Protein AF-A0A9D4YV43-F1 (afdb_monomer_lite)

pLDDT: mean 85.51, std 19.71, range [33.03, 98.69]

Organism: Chlorella vulgaris (NCBI:txid3077)

Radius of gyration: 26.48 Å; chains: 1; bounding box: 59×89×46 Å

Secondary structure (DSSP, 8-state):
-BPPEEEE---TT-HHHIIIIIHHHHHHTTTTEEEEEE---STT-HHHHHHHHHHHHHHS-SS---EEEEEEETTTT--SSHHHHHHHHHHHHHHHHHTT-EEEEE--SSSPPSS-HHHHHHHHHH-HHHHT----EEEEE-TT-SSHHHHHHHHHHHHHHHHHTTT-EEEEEEPPB--HHHHHHHHHHHHHHHHHTT-SPPP-------------------------------------------PPP-PPPPEEEEEE----HHHHHHHHHSPPTT-B--HHHHH-HHHHHHHHHHHHHHHHHTTPEEEE-S---SHHHHHHHHHHSBPP--

Foldseek 3Di:
DFFAFEEEADQDVPLVLLVPFVLVVCVVCVVRHQEYEHEDAAAPCLVVQLVSLVSNCVSVVPDDPHAYEYEDALVRQPDPDPVVSLVVVLVSLVSVLVSVHAYEYAPHDDDRDPDTSLNSLLVLLVDPSNVPRLHQYEYEAELPDPDPVVNVVRLVSVLSSCVSNVLSHQEYEYDAEQDLVSLLVVLVSVQVSCVVVLQADDPPPPPPPDDDDDDDDDDDDDDDDDDDDDDDDDDDPPDPPPPPPPDDPNRHHRAYEYEDELDDLVVLVCCVVPNGPSYYYDPQLSVDNVSVLVSLLSNLQSCVVSVHHYYYPDDDRDDVSVVSSRVSSDDDDD

Sequence (334 aa):
MALLWRQELFAGGKPQHLKECLVPLLLAHRTEVAGVNLPNKTKGELPELLQHVRQLRTALPQATDLDICVHYSVNANYNHTPEASFTILTNFCLELAELRCSLLLVSGGGPRKRLNSLAALERIESSPAWSRLQLPLAVAYNPYFPDAARRQEEEGRLRAKLVNGGGRIQAVYLQAGSDVPRLQQGLKVLQDLLEELGMSGGQQEGQQDGQQQPGAGDAPAQQRSGGQPSPAARPAKRQRQQSQQQQAPQRQPVRVYGSVLVPSKKQLAAMKFRPWGGVFLSDEYLSSVEAADAITRRLVGVYADQGVLPLVETAVEGEADVTRVRQLLQVAST

Structure (mmCIF, N/CA/C/O backbone):
data_AF-A0A9D4YV43-F1
#
_entry.id   AF-A0A9D4YV43-F1
#
loop_
_atom_site.group_PDB
_atom_site.id
_atom_site.type_symbol
_atom_site.label_atom_id
_atom_site.label_alt_id
_atom_site.label_comp_id
_atom_site.label_asym_id
_atom_site.label_entity_id
_atom_site.label_seq_id
_atom_site.pdbx_PDB_ins_code
_atom_site.Cartn_x
_atom_site.Cartn_y
_atom_site.Cartn_z
_atom_site.occupancy
_atom_site.B_iso_or_equiv
_atom_site.auth_seq_id
_atom_site.auth_comp_id
_atom_site.auth_asym_id
_atom_site.auth_atom_id
_atom_site.pdbx_PDB_model_num
ATOM 1 N N . MET A 1 1 ? -12.931 -8.499 18.811 1.00 78.31 1 MET A N 1
ATOM 2 C CA . MET A 1 1 ? -11.491 -8.148 18.948 1.00 78.31 1 MET A CA 1
ATOM 3 C C . MET A 1 1 ? -11.148 -7.156 17.841 1.00 78.31 1 MET A C 1
ATOM 5 O O . MET A 1 1 ? -11.773 -7.245 16.791 1.00 78.31 1 MET A O 1
ATOM 9 N N . ALA A 1 2 ? -10.247 -6.192 18.052 1.00 83.00 2 ALA A N 1
ATOM 10 C CA . ALA A 1 2 ? -9.773 -5.357 16.941 1.00 83.00 2 ALA A CA 1
ATOM 11 C C . ALA A 1 2 ? -8.755 -6.146 16.109 1.00 83.00 2 ALA A C 1
ATOM 13 O O . ALA A 1 2 ? -7.953 -6.888 16.680 1.00 83.00 2 ALA A O 1
ATOM 14 N N . LEU A 1 3 ? -8.803 -6.014 14.784 1.00 92.31 3 LEU A N 1
ATOM 15 C CA . LEU A 1 3 ? -7.773 -6.595 13.926 1.00 92.31 3 LEU A CA 1
ATOM 16 C C . LEU A 1 3 ? -6.434 -5.891 14.166 1.00 92.31 3 LEU A C 1
ATOM 18 O O . LEU A 1 3 ? -6.395 -4.674 14.365 1.00 92.31 3 LEU A O 1
ATOM 22 N N . LEU A 1 4 ? -5.339 -6.651 14.079 1.00 95.75 4 LEU A N 1
ATOM 23 C CA . LEU A 1 4 ? -4.020 -6.059 13.872 1.00 95.75 4 LEU A CA 1
ATOM 24 C C . LEU A 1 4 ? -4.042 -5.230 12.583 1.00 95.75 4 LEU A C 1
ATOM 26 O O . LEU A 1 4 ? -4.804 -5.537 11.665 1.00 95.75 4 LEU A O 1
ATOM 30 N N . TRP A 1 5 ? -3.194 -4.211 12.473 1.00 97.31 5 TRP A N 1
ATOM 31 C CA . TRP A 1 5 ? -3.121 -3.417 11.244 1.00 97.31 5 TRP A CA 1
ATOM 32 C C . TRP A 1 5 ? -1.704 -3.019 10.872 1.00 97.31 5 TRP A C 1
ATOM 34 O O . TRP A 1 5 ? -0.776 -3.055 11.680 1.00 97.31 5 TRP A O 1
ATOM 44 N N . ARG A 1 6 ? -1.546 -2.601 9.618 1.00 97.62 6 ARG A N 1
ATOM 45 C CA . ARG A 1 6 ? -0.376 -1.865 9.151 1.00 97.62 6 ARG A CA 1
ATOM 46 C C . ARG A 1 6 ? -0.664 -0.378 9.134 1.00 97.62 6 ARG A C 1
ATOM 48 O O . ARG A 1 6 ? -1.736 0.027 8.692 1.00 97.62 6 ARG A O 1
ATOM 55 N N . GLN A 1 7 ? 0.310 0.434 9.517 1.00 97.38 7 GLN A N 1
ATOM 56 C CA . GLN A 1 7 ? 0.178 1.888 9.508 1.00 97.38 7 GLN A CA 1
ATOM 57 C C . GLN A 1 7 ? 0.975 2.519 8.362 1.00 97.38 7 GLN A C 1
ATOM 59 O O . GLN A 1 7 ? 2.187 2.323 8.275 1.00 97.38 7 GLN A O 1
ATOM 64 N N . GLU A 1 8 ? 0.341 3.329 7.514 1.00 96.94 8 GLU A N 1
ATOM 65 C CA . GLU A 1 8 ? 1.085 4.223 6.621 1.00 96.94 8 GLU A CA 1
ATOM 66 C C . GLU A 1 8 ? 1.634 5.419 7.413 1.00 96.94 8 GLU A C 1
ATOM 68 O O . GLU A 1 8 ? 0.887 6.147 8.068 1.00 96.94 8 GLU A O 1
ATOM 73 N N . LEU A 1 9 ? 2.953 5.607 7.396 1.00 94.88 9 LEU A N 1
ATOM 74 C CA . LEU A 1 9 ? 3.625 6.656 8.157 1.00 94.88 9 LEU A CA 1
ATOM 75 C C . LEU A 1 9 ? 3.830 7.896 7.291 1.00 94.88 9 LEU A C 1
ATOM 77 O O . LEU A 1 9 ? 4.549 7.874 6.292 1.00 94.88 9 LEU A O 1
ATOM 81 N N . PHE A 1 10 ? 3.254 9.011 7.728 1.00 89.56 10 PHE A N 1
ATOM 82 C CA . PHE A 1 10 ? 3.443 10.316 7.108 1.00 89.56 10 PHE A CA 1
ATOM 83 C C . PHE A 1 10 ? 4.411 11.136 7.954 1.00 89.56 10 PHE A C 1
ATOM 85 O O . PHE A 1 10 ? 4.000 11.969 8.749 1.00 89.56 10 PHE A O 1
ATOM 92 N N . ALA A 1 11 ? 5.714 10.907 7.789 1.00 76.06 11 ALA A N 1
ATOM 93 C CA . ALA A 1 11 ? 6.717 11.641 8.563 1.00 76.06 11 ALA A CA 1
ATOM 94 C C . ALA A 1 11 ? 6.737 13.155 8.247 1.00 76.06 11 ALA A C 1
ATOM 96 O O . ALA A 1 11 ? 7.237 13.944 9.048 1.00 76.06 11 ALA A O 1
ATOM 97 N N . GLY A 1 12 ? 6.184 13.568 7.093 1.00 65.69 12 GLY A N 1
ATOM 98 C CA . GLY A 1 12 ? 6.384 14.911 6.540 1.00 65.69 12 GLY A CA 1
ATOM 99 C C . GLY A 1 12 ? 7.877 15.193 6.329 1.00 65.69 12 GLY A C 1
ATOM 100 O O . GLY A 1 12 ? 8.720 14.434 6.782 1.00 65.69 12 GLY A O 1
ATOM 101 N N . GLY A 1 13 ? 8.254 16.297 5.687 1.00 65.62 13 GLY A N 1
ATOM 102 C CA . GLY A 1 13 ? 9.677 16.675 5.562 1.00 65.62 13 GLY A CA 1
ATOM 103 C C . GLY A 1 13 ? 10.330 17.112 6.888 1.00 65.62 13 GLY A C 1
ATOM 104 O O . GLY A 1 13 ? 11.148 18.029 6.894 1.00 65.62 13 GLY A O 1
ATOM 105 N N . LYS A 1 14 ? 9.897 16.559 8.029 1.00 77.81 14 LYS A N 1
ATOM 106 C CA . LYS A 1 14 ? 10.333 16.887 9.389 1.00 77.81 14 LYS A CA 1
ATOM 107 C C . LYS A 1 14 ? 10.922 15.626 10.031 1.00 77.81 14 LYS A C 1
ATOM 109 O O . LYS A 1 14 ? 10.201 14.917 10.732 1.00 77.81 14 LYS A O 1
ATOM 114 N N . PRO A 1 15 ? 12.229 15.362 9.867 1.00 73.88 15 PRO A N 1
ATOM 115 C CA . PRO A 1 15 ? 12.878 14.156 10.390 1.00 73.88 15 PRO A CA 1
ATOM 116 C C . PRO A 1 15 ? 12.675 13.930 11.898 1.00 73.88 15 PRO A C 1
ATOM 118 O O . PRO A 1 15 ? 12.692 12.795 12.372 1.00 73.88 15 PRO A O 1
ATOM 121 N N . GLN A 1 16 ? 12.466 15.002 12.668 1.00 83.44 16 GLN A N 1
ATOM 122 C CA . GLN A 1 16 ? 12.174 14.929 14.100 1.00 83.44 16 GLN A CA 1
ATOM 123 C C . GLN A 1 16 ? 10.814 14.285 14.392 1.00 83.44 16 GLN A C 1
ATOM 125 O O . GLN A 1 16 ? 10.697 13.557 15.371 1.00 83.44 16 GLN A O 1
ATOM 130 N N . HIS A 1 17 ? 9.808 14.477 13.533 1.00 87.44 17 HIS A N 1
ATOM 131 C CA . HIS A 1 17 ? 8.449 13.988 13.773 1.00 87.44 17 HIS A CA 1
ATOM 132 C C . HIS A 1 17 ? 8.386 12.457 13.860 1.00 87.44 17 HIS A C 1
ATOM 134 O O . HIS A 1 17 ? 7.723 11.907 14.741 1.00 87.44 17 HIS A O 1
ATOM 140 N N . LEU A 1 18 ? 9.146 11.756 13.009 1.00 87.75 18 LEU A N 1
ATOM 141 C CA . LEU A 1 18 ? 9.258 10.300 13.086 1.00 87.75 18 LEU A CA 1
ATOM 142 C C . LEU A 1 18 ? 9.807 9.856 14.449 1.00 87.75 18 LEU A C 1
ATOM 144 O O . LEU A 1 18 ? 9.251 8.957 15.074 1.00 87.75 18 LEU A O 1
ATOM 148 N N . LYS A 1 19 ? 10.880 10.498 14.920 1.00 87.25 19 LYS A N 1
ATOM 149 C CA . LYS A 1 19 ? 11.571 10.122 16.159 1.00 87.25 19 LYS A CA 1
ATOM 150 C C . LYS A 1 19 ? 10.793 10.510 17.419 1.00 87.25 19 LYS A C 1
ATOM 152 O O . LYS A 1 19 ? 10.784 9.748 18.378 1.00 87.25 19 LYS A O 1
ATOM 157 N N . GLU A 1 20 ? 10.196 11.695 17.431 1.00 88.94 20 GLU A N 1
ATOM 158 C CA . GLU A 1 20 ? 9.597 12.300 18.626 1.00 88.94 20 GLU A CA 1
ATOM 159 C C . GLU A 1 20 ? 8.120 11.942 18.796 1.00 88.94 20 GLU A C 1
ATOM 161 O O . GLU A 1 20 ? 7.633 11.929 19.923 1.00 88.94 20 GLU A O 1
ATOM 166 N N . CYS A 1 21 ? 7.412 11.625 17.708 1.00 88.88 21 CYS A N 1
ATOM 167 C CA . CYS A 1 21 ? 5.977 11.340 17.752 1.00 88.88 21 CYS A CA 1
ATOM 168 C C . CYS A 1 21 ? 5.671 9.897 17.342 1.00 88.88 21 CYS A C 1
ATOM 170 O O . CYS A 1 21 ? 5.114 9.130 18.125 1.00 88.88 21 CYS A O 1
ATOM 172 N N . LEU A 1 22 ? 6.067 9.502 16.129 1.00 91.31 22 LEU A N 1
ATOM 173 C CA . LEU A 1 22 ? 5.624 8.229 15.552 1.00 91.31 22 LEU A CA 1
ATOM 174 C C . LEU A 1 22 ? 6.300 7.014 16.202 1.00 91.31 22 LEU A C 1
ATOM 176 O O . LEU A 1 22 ? 5.633 6.027 16.488 1.00 91.31 22 LEU A O 1
ATOM 180 N N . VAL A 1 23 ? 7.606 7.069 16.479 1.00 91.50 23 VAL A N 1
ATOM 181 C CA . VAL A 1 23 ? 8.330 5.968 17.142 1.00 91.50 23 VAL A CA 1
ATOM 182 C C . VAL A 1 23 ? 7.770 5.662 18.541 1.00 91.50 23 VAL A C 1
ATOM 184 O O . VAL A 1 23 ? 7.472 4.493 18.792 1.00 91.50 23 VAL A O 1
ATOM 187 N N . PRO A 1 24 ? 7.583 6.646 19.449 1.00 92.25 24 PRO A N 1
ATOM 188 C CA . PRO A 1 24 ? 6.950 6.394 20.743 1.00 92.25 24 PRO A CA 1
ATOM 189 C C . PRO A 1 24 ? 5.553 5.782 20.619 1.00 92.25 24 PRO A C 1
ATOM 191 O O . PRO A 1 24 ? 5.240 4.837 21.342 1.00 92.25 24 PRO A O 1
ATOM 194 N N . LEU A 1 25 ? 4.745 6.262 19.668 1.00 92.44 25 LEU A N 1
ATOM 195 C CA . LEU A 1 25 ? 3.410 5.724 19.410 1.00 92.44 25 LEU A CA 1
ATOM 196 C C . LEU A 1 25 ? 3.468 4.253 18.961 1.00 92.44 25 LEU A C 1
ATOM 198 O O . LEU A 1 25 ? 2.758 3.408 19.498 1.00 92.44 25 LEU A O 1
ATOM 202 N N . LEU A 1 26 ? 4.355 3.920 18.018 1.00 92.44 26 LEU A N 1
ATOM 203 C CA . LEU A 1 26 ? 4.549 2.544 17.548 1.00 92.44 26 LEU A CA 1
ATOM 204 C C . LEU A 1 26 ? 5.036 1.615 18.668 1.00 92.44 26 LEU A C 1
ATOM 206 O O . LEU A 1 26 ? 4.614 0.464 18.733 1.00 92.44 26 LEU A O 1
ATOM 210 N N . LEU A 1 27 ? 5.896 2.103 19.567 1.00 90.56 27 LEU A N 1
ATOM 211 C CA . LEU A 1 27 ? 6.337 1.347 20.742 1.00 90.56 27 LEU A CA 1
ATOM 212 C C . LEU A 1 27 ? 5.189 1.073 21.716 1.00 90.56 27 LEU A C 1
ATOM 214 O O . LEU A 1 27 ? 5.098 -0.043 22.234 1.00 90.56 27 LEU A O 1
ATOM 218 N N . ALA A 1 28 ? 4.333 2.071 21.952 1.00 92.56 28 ALA A N 1
ATOM 219 C CA . ALA A 1 28 ? 3.182 1.962 22.843 1.00 92.56 28 ALA A CA 1
ATOM 220 C C . ALA A 1 28 ? 2.134 0.962 22.323 1.00 92.56 28 ALA A C 1
ATOM 222 O O . ALA A 1 28 ? 1.569 0.212 23.114 1.00 92.56 28 ALA A O 1
ATOM 223 N N . HIS A 1 29 ? 1.943 0.887 21.000 1.00 92.88 29 HIS A N 1
ATOM 224 C CA . HIS A 1 29 ? 0.913 0.056 20.352 1.00 92.88 29 HIS A CA 1
ATOM 225 C C . HIS A 1 29 ? 1.479 -1.128 19.556 1.00 92.88 29 HIS A C 1
ATOM 227 O O . HIS A 1 29 ? 0.839 -1.641 18.637 1.00 92.88 29 HIS A O 1
ATOM 233 N N . ARG A 1 30 ? 2.683 -1.602 19.902 1.00 89.25 30 ARG A N 1
ATOM 234 C CA . ARG A 1 30 ? 3.404 -2.661 19.163 1.00 89.25 30 ARG A CA 1
ATOM 235 C C . ARG A 1 30 ? 2.681 -4.008 19.080 1.00 89.25 30 ARG A C 1
ATOM 237 O O . ARG A 1 30 ? 3.027 -4.836 18.250 1.00 89.25 30 ARG A O 1
ATOM 244 N N . THR A 1 31 ? 1.723 -4.257 19.971 1.00 90.50 31 THR A N 1
ATOM 245 C CA . THR A 1 31 ? 0.900 -5.476 19.961 1.00 90.50 31 THR A CA 1
ATOM 246 C C . THR A 1 31 ? -0.283 -5.377 19.007 1.00 90.50 31 THR A C 1
ATOM 248 O O . THR A 1 31 ? -0.930 -6.386 18.763 1.00 90.50 31 THR A O 1
ATOM 251 N N . GLU A 1 32 ? -0.585 -4.183 18.495 1.00 93.50 32 GLU A N 1
ATOM 252 C CA . GLU A 1 32 ? -1.710 -3.935 17.592 1.00 93.50 32 GLU A CA 1
ATOM 253 C C . GLU A 1 32 ? -1.238 -3.528 16.181 1.00 93.50 32 GLU A C 1
ATOM 255 O O . GLU A 1 32 ? -1.849 -3.908 15.179 1.00 93.50 32 GLU A O 1
ATOM 260 N N . VAL A 1 33 ? -0.104 -2.820 16.083 1.00 94.31 33 VAL A N 1
ATOM 261 C CA . VAL A 1 33 ? 0.530 -2.451 14.809 1.00 94.31 33 VAL A CA 1
ATOM 262 C C . VAL A 1 33 ? 1.465 -3.567 14.336 1.00 94.31 33 VAL A C 1
ATOM 264 O O . VAL A 1 33 ? 2.599 -3.687 14.790 1.00 94.31 33 VAL A O 1
ATOM 267 N N . ALA A 1 34 ? 1.007 -4.358 13.369 1.00 94.31 34 ALA A N 1
ATOM 268 C CA . ALA A 1 34 ? 1.752 -5.475 12.785 1.00 94.31 34 ALA A CA 1
ATOM 269 C C . ALA A 1 34 ? 2.855 -5.045 11.800 1.00 94.31 34 ALA A C 1
ATOM 271 O O . ALA A 1 34 ? 3.746 -5.825 11.469 1.00 94.31 34 ALA A O 1
ATOM 272 N N . GLY A 1 35 ? 2.799 -3.819 11.282 1.00 95.62 35 GLY A N 1
ATOM 273 C CA . GLY A 1 35 ? 3.779 -3.336 10.318 1.00 95.62 35 GLY A CA 1
ATOM 274 C C . GLY A 1 35 ? 3.567 -1.882 9.944 1.00 95.62 35 GLY A C 1
ATOM 275 O O . GLY A 1 35 ? 2.558 -1.268 10.287 1.00 95.62 35 GLY A O 1
ATOM 276 N N . VAL A 1 36 ? 4.519 -1.326 9.206 1.00 97.00 36 VAL A N 1
ATOM 277 C CA . VAL A 1 36 ? 4.448 0.057 8.735 1.00 97.00 36 VAL A CA 1
ATOM 278 C C . VAL A 1 36 ? 4.751 0.156 7.252 1.00 97.00 36 VAL A C 1
ATOM 280 O O . VAL A 1 36 ? 5.499 -0.644 6.686 1.00 97.00 36 VAL A O 1
ATOM 283 N N . ASN A 1 37 ? 4.154 1.158 6.624 1.00 98.12 37 ASN A N 1
ATOM 284 C CA . ASN A 1 37 ? 4.365 1.503 5.233 1.00 98.12 37 ASN A CA 1
ATOM 285 C C . ASN A 1 37 ? 4.964 2.911 5.144 1.00 98.12 37 ASN A C 1
ATOM 287 O O . ASN A 1 37 ? 4.461 3.835 5.776 1.00 98.12 37 ASN A O 1
ATOM 291 N N . LEU A 1 38 ? 6.028 3.075 4.357 1.00 97.12 38 LEU A N 1
ATOM 292 C CA . LEU A 1 38 ? 6.654 4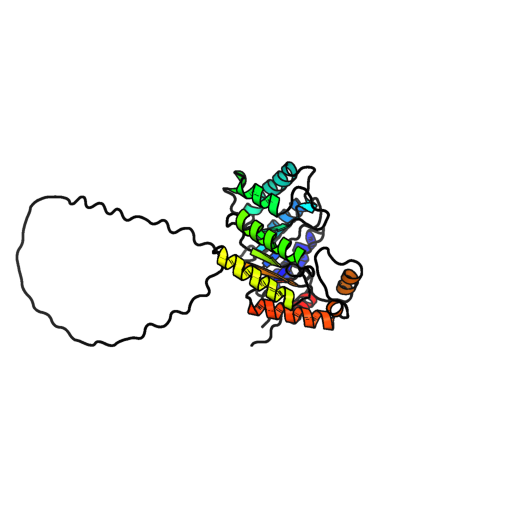.371 4.085 1.00 97.12 38 LEU A CA 1
ATOM 293 C C . LEU A 1 38 ? 6.341 4.781 2.638 1.00 97.12 38 LEU A C 1
ATOM 295 O O . LEU A 1 38 ? 6.941 4.218 1.714 1.00 97.12 38 LEU A O 1
ATOM 299 N N . PRO A 1 39 ? 5.390 5.705 2.415 1.00 96.25 39 PRO A N 1
ATOM 300 C CA . PRO A 1 39 ? 4.935 6.050 1.079 1.00 96.25 39 PRO A CA 1
ATOM 301 C C . PRO A 1 39 ? 5.954 6.923 0.345 1.00 96.25 39 PRO A C 1
ATOM 303 O O . PRO A 1 39 ? 6.542 7.832 0.923 1.00 96.25 39 PRO A O 1
ATOM 306 N N . ASN A 1 40 ? 6.098 6.693 -0.960 1.00 95.38 40 ASN A N 1
ATOM 307 C CA . ASN A 1 40 ? 6.893 7.531 -1.850 1.00 95.38 40 ASN A CA 1
ATOM 308 C C . ASN A 1 40 ? 5.962 8.342 -2.753 1.00 95.38 40 ASN A C 1
ATOM 310 O O . ASN A 1 40 ? 5.399 7.831 -3.726 1.00 95.38 40 ASN A O 1
ATOM 314 N N . LYS A 1 41 ? 5.786 9.612 -2.402 1.00 90.69 41 LYS A N 1
ATOM 315 C CA . LYS A 1 41 ? 4.802 10.514 -2.998 1.00 90.69 41 LYS A CA 1
ATOM 316 C C . LYS A 1 41 ? 5.430 11.479 -3.993 1.00 90.69 41 LYS A C 1
ATOM 318 O O . LYS A 1 41 ? 4.778 11.823 -4.980 1.00 90.69 41 LYS A O 1
ATOM 323 N N . THR A 1 42 ? 6.669 11.905 -3.765 1.00 92.00 42 THR A N 1
ATOM 324 C CA . THR A 1 42 ? 7.318 12.945 -4.571 1.00 92.00 42 THR A CA 1
ATOM 325 C C . THR A 1 42 ? 8.747 12.590 -4.986 1.00 92.00 42 THR A C 1
ATOM 327 O O . THR A 1 42 ? 9.365 11.640 -4.498 1.00 92.00 42 THR A O 1
ATOM 330 N N . LYS A 1 43 ? 9.255 13.320 -5.986 1.00 93.06 43 LYS A N 1
ATOM 331 C CA . LYS A 1 43 ? 10.607 13.134 -6.519 1.00 93.06 43 LYS A CA 1
ATOM 332 C C . LYS A 1 43 ? 11.633 13.588 -5.483 1.00 93.06 43 LYS A C 1
ATOM 334 O O . LYS A 1 43 ? 11.520 14.690 -4.962 1.00 93.06 43 LYS A O 1
ATOM 339 N N . GLY A 1 44 ? 12.672 12.783 -5.275 1.00 93.94 44 GLY A N 1
ATOM 340 C CA . GLY A 1 44 ? 13.776 13.122 -4.371 1.00 93.94 44 GLY A CA 1
ATOM 341 C C . GLY A 1 44 ? 13.611 12.616 -2.936 1.00 93.94 44 GLY A C 1
ATOM 342 O O . GLY A 1 44 ? 14.526 12.797 -2.147 1.00 93.94 44 GLY A O 1
ATOM 343 N N . GLU A 1 45 ? 12.513 11.927 -2.611 1.00 94.56 45 GLU A N 1
ATOM 344 C CA . GLU A 1 45 ? 12.271 11.367 -1.268 1.00 94.56 45 GLU A CA 1
ATOM 345 C C . GLU A 1 45 ? 13.088 10.101 -0.960 1.00 94.56 45 GLU A C 1
ATOM 347 O O . GLU A 1 45 ? 13.179 9.706 0.198 1.00 94.56 45 GLU A O 1
ATOM 352 N N . LEU A 1 46 ? 13.685 9.432 -1.957 1.00 96.06 46 LEU A N 1
ATOM 353 C CA . LEU A 1 46 ? 14.360 8.139 -1.745 1.00 96.06 46 LEU A CA 1
ATOM 354 C C . LEU A 1 46 ? 15.431 8.163 -0.629 1.00 96.06 46 LEU A C 1
ATOM 356 O O . LEU A 1 46 ? 15.404 7.260 0.210 1.00 96.06 46 LEU A O 1
ATOM 360 N N . PRO A 1 47 ? 16.332 9.167 -0.541 1.00 95.75 47 PRO A N 1
ATOM 361 C CA . PRO A 1 47 ? 17.308 9.233 0.549 1.00 95.75 47 PRO A CA 1
ATOM 362 C C . PRO A 1 47 ? 16.655 9.389 1.929 1.00 95.75 47 PRO A C 1
ATOM 364 O O . PRO A 1 47 ? 17.090 8.762 2.895 1.00 95.75 47 PRO A O 1
ATOM 367 N N . GLU A 1 48 ? 15.589 10.186 2.014 1.00 94.50 48 GLU A N 1
ATOM 368 C CA . GLU A 1 48 ? 14.830 10.406 3.248 1.00 94.50 48 GLU A CA 1
ATOM 369 C C . GLU A 1 48 ? 14.098 9.128 3.682 1.00 94.50 48 GLU A C 1
ATOM 371 O O . GLU A 1 48 ? 14.137 8.761 4.854 1.00 94.50 48 GLU A O 1
ATOM 376 N N . LEU A 1 49 ? 13.522 8.371 2.741 1.00 95.62 49 LEU A N 1
ATOM 377 C CA . LEU A 1 49 ? 12.908 7.071 3.030 1.00 95.62 49 LEU A CA 1
ATOM 378 C C . LEU A 1 49 ? 13.924 6.083 3.619 1.00 95.62 49 LEU A C 1
ATOM 380 O O . LEU A 1 49 ? 13.627 5.437 4.624 1.00 95.62 49 LEU A O 1
ATOM 384 N N . LEU A 1 50 ? 15.138 5.998 3.062 1.00 96.06 50 LEU A N 1
ATOM 385 C CA . LEU A 1 50 ? 16.206 5.160 3.627 1.00 96.06 50 LEU A CA 1
ATOM 386 C C . LEU A 1 50 ? 16.614 5.630 5.027 1.00 96.06 50 LEU A C 1
ATOM 388 O O . LEU A 1 50 ? 16.835 4.807 5.919 1.00 96.06 50 LEU A O 1
ATOM 392 N N . GLN A 1 51 ? 16.691 6.944 5.248 1.00 94.50 51 GLN A N 1
ATOM 393 C CA . GLN A 1 51 ? 16.958 7.507 6.570 1.00 94.50 51 GLN A CA 1
ATOM 394 C C . GLN A 1 51 ? 15.859 7.135 7.575 1.00 94.50 51 GLN A C 1
ATOM 396 O O . GLN A 1 51 ? 16.183 6.709 8.684 1.00 94.50 51 GLN A O 1
ATOM 401 N N . HIS A 1 52 ? 14.586 7.216 7.187 1.00 94.06 52 HIS A N 1
ATOM 402 C CA . HIS A 1 52 ? 13.455 6.818 8.025 1.00 94.06 52 HIS A CA 1
ATOM 403 C C . HIS A 1 52 ? 13.496 5.330 8.381 1.00 94.06 52 HIS A C 1
ATOM 405 O O . HIS A 1 52 ? 13.323 4.981 9.549 1.00 94.06 52 HIS A O 1
ATOM 411 N N . VAL A 1 53 ? 13.808 4.445 7.427 1.00 94.38 53 VAL A N 1
ATOM 412 C CA . VAL A 1 53 ? 13.994 3.012 7.721 1.00 94.38 53 VAL A CA 1
ATOM 413 C C . VAL A 1 53 ? 15.126 2.806 8.731 1.00 94.38 53 VAL A C 1
ATOM 415 O O . VAL A 1 53 ? 14.941 2.092 9.716 1.00 94.38 53 VAL A O 1
ATOM 418 N N . ARG A 1 54 ? 16.286 3.452 8.543 1.00 93.44 54 ARG A N 1
ATOM 419 C CA . ARG A 1 54 ? 17.427 3.356 9.478 1.00 93.44 54 ARG A CA 1
ATOM 420 C C . ARG A 1 54 ? 17.073 3.871 10.875 1.00 93.44 54 ARG A C 1
ATOM 422 O O . ARG A 1 54 ? 17.484 3.267 11.867 1.00 93.44 54 ARG A O 1
ATOM 429 N N . GLN A 1 55 ? 16.299 4.952 10.967 1.00 91.81 55 GLN A N 1
ATOM 430 C CA . GLN A 1 55 ? 15.812 5.489 12.238 1.00 91.81 55 GLN A CA 1
ATOM 431 C C . GLN A 1 55 ? 14.850 4.520 12.927 1.00 91.81 55 GLN A C 1
ATOM 433 O O . GLN A 1 55 ? 15.039 4.241 14.107 1.00 91.81 55 GLN A O 1
ATOM 438 N N . LEU A 1 56 ? 13.886 3.947 12.198 1.00 92.12 56 LEU A N 1
ATOM 439 C CA . LEU A 1 56 ? 12.972 2.931 12.731 1.00 92.12 56 LEU A CA 1
ATOM 440 C C . LEU A 1 56 ? 13.734 1.696 13.223 1.00 92.12 56 LEU A C 1
ATOM 442 O O . LEU A 1 56 ? 13.505 1.240 14.338 1.00 92.12 56 LEU A O 1
ATOM 446 N N . ARG A 1 57 ? 14.692 1.189 12.437 1.00 90.81 57 ARG A N 1
ATOM 447 C CA . ARG A 1 57 ? 15.521 0.032 12.816 1.00 90.81 57 ARG A CA 1
ATOM 448 C C . ARG A 1 57 ? 16.403 0.316 14.035 1.00 90.81 57 ARG A C 1
ATOM 450 O O . ARG A 1 57 ? 16.546 -0.552 14.888 1.00 90.81 57 ARG A O 1
ATOM 457 N N . THR A 1 58 ? 16.952 1.526 14.144 1.00 90.19 58 THR A N 1
ATOM 458 C CA . THR A 1 58 ? 17.744 1.951 15.312 1.00 90.19 58 THR A CA 1
ATOM 459 C C . THR A 1 58 ? 16.881 2.137 16.560 1.00 90.19 58 THR A C 1
ATOM 461 O O . THR A 1 58 ? 17.313 1.785 17.653 1.00 90.19 58 THR A O 1
ATOM 464 N N . ALA A 1 59 ? 15.684 2.711 16.419 1.00 88.38 59 ALA A N 1
ATOM 465 C CA . ALA A 1 59 ? 14.810 3.049 17.542 1.00 88.38 59 ALA A CA 1
ATOM 466 C C . ALA A 1 59 ? 13.963 1.871 18.042 1.00 88.38 59 ALA A C 1
ATOM 468 O O . ALA A 1 59 ? 13.517 1.877 19.187 1.00 88.38 59 ALA A O 1
ATOM 469 N N . LEU A 1 60 ? 13.812 0.830 17.221 1.00 84.44 60 LEU A N 1
ATOM 470 C CA . LEU A 1 60 ? 13.135 -0.419 17.563 1.00 84.44 60 LEU A CA 1
ATOM 471 C C . LEU A 1 60 ? 14.124 -1.613 17.564 1.00 84.44 60 LEU A C 1
ATOM 473 O O . LEU A 1 60 ? 13.862 -2.621 16.902 1.00 84.44 60 LEU A O 1
ATOM 477 N N . PRO A 1 61 ? 15.275 -1.529 18.275 1.00 67.00 61 PRO A N 1
ATOM 478 C CA . PRO A 1 61 ? 16.418 -2.418 18.056 1.00 67.00 61 PRO A CA 1
ATOM 479 C C . PRO A 1 61 ? 16.281 -3.786 18.736 1.00 67.00 61 PRO A C 1
ATOM 481 O O . PRO A 1 61 ? 17.021 -4.708 18.400 1.00 67.00 61 PRO A O 1
ATOM 484 N N . GLN A 1 62 ? 15.365 -3.940 19.698 1.00 53.66 62 GLN A N 1
ATOM 485 C CA . GLN A 1 62 ? 15.217 -5.175 20.469 1.00 53.66 62 GLN A CA 1
ATOM 486 C C . GLN A 1 62 ? 13.930 -5.901 20.067 1.00 53.66 62 GLN A C 1
ATOM 488 O O . GLN A 1 62 ? 12.838 -5.494 20.448 1.00 53.66 62 GLN A O 1
ATOM 493 N N . ALA A 1 63 ? 14.084 -6.972 19.283 1.00 49.81 63 ALA A N 1
ATOM 494 C CA . ALA A 1 63 ? 13.038 -7.951 18.972 1.00 49.81 63 ALA A CA 1
ATOM 495 C C . ALA A 1 63 ? 11.752 -7.396 18.325 1.00 49.81 63 ALA A C 1
ATOM 497 O O . ALA A 1 63 ? 10.654 -7.784 18.714 1.00 49.81 63 ALA A O 1
ATOM 498 N N . THR A 1 64 ? 11.856 -6.511 17.326 1.00 57.16 64 THR A N 1
ATOM 499 C CA . THR A 1 64 ? 10.671 -6.142 16.538 1.00 57.16 64 THR A CA 1
ATOM 500 C C . THR A 1 64 ? 10.651 -6.848 15.186 1.00 57.16 64 THR A C 1
ATOM 502 O O . THR A 1 64 ? 11.361 -6.473 14.253 1.00 57.16 64 THR A O 1
ATOM 505 N N . ASP A 1 65 ? 9.723 -7.801 15.061 1.00 68.75 65 ASP A N 1
ATOM 506 C CA . ASP A 1 65 ? 9.127 -8.283 13.804 1.00 68.75 65 ASP A CA 1
ATOM 507 C C . ASP A 1 65 ? 8.354 -7.167 13.073 1.00 68.75 65 ASP A C 1
ATOM 509 O O . ASP A 1 65 ? 7.447 -7.441 12.287 1.00 68.75 65 ASP A O 1
ATOM 513 N N . LEU A 1 66 ? 8.673 -5.886 13.334 1.00 87.62 66 LEU A N 1
ATOM 514 C CA . LEU A 1 66 ? 8.000 -4.785 12.674 1.00 87.62 66 LEU A CA 1
ATOM 515 C C . LEU A 1 66 ? 8.356 -4.854 11.194 1.00 87.62 66 LEU A C 1
ATOM 517 O O . LEU A 1 66 ? 9.484 -4.561 10.767 1.00 87.62 66 LEU A O 1
ATOM 521 N N . ASP A 1 67 ? 7.358 -5.274 10.432 1.00 93.38 67 ASP A N 1
ATOM 522 C CA . ASP A 1 67 ? 7.444 -5.425 9.001 1.00 93.38 67 ASP A CA 1
ATOM 523 C C . ASP A 1 67 ? 7.371 -4.041 8.360 1.00 93.38 67 ASP A C 1
ATOM 525 O O . ASP A 1 67 ? 6.322 -3.391 8.353 1.00 93.38 67 ASP A O 1
ATOM 529 N N . ILE A 1 68 ? 8.503 -3.572 7.841 1.00 95.94 68 ILE A N 1
ATOM 530 C CA . ILE A 1 68 ? 8.616 -2.277 7.176 1.00 95.94 68 ILE A CA 1
ATOM 531 C C . ILE A 1 68 ? 8.510 -2.515 5.674 1.00 95.94 68 ILE A C 1
ATOM 533 O O . ILE A 1 68 ? 9.345 -3.206 5.094 1.00 95.94 68 ILE A O 1
ATOM 537 N N . CYS A 1 69 ? 7.523 -1.885 5.042 1.00 98.06 69 CYS A N 1
ATOM 538 C CA . CYS A 1 69 ? 7.381 -1.871 3.595 1.00 98.06 69 CYS A CA 1
ATOM 539 C C . CYS A 1 69 ? 7.595 -0.455 3.062 1.00 98.06 69 CYS A C 1
ATOM 541 O O . CYS A 1 69 ? 6.848 0.464 3.393 1.00 98.06 69 CYS A O 1
ATOM 543 N N . VAL A 1 70 ? 8.586 -0.270 2.197 1.00 98.31 70 VAL A N 1
ATOM 544 C CA . VAL A 1 70 ? 8.842 1.019 1.548 1.00 98.31 70 VAL A CA 1
ATOM 545 C C . VAL A 1 70 ? 8.198 1.029 0.177 1.00 98.31 70 VAL A C 1
ATOM 547 O O . VAL A 1 70 ? 8.304 0.068 -0.581 1.00 98.31 70 VAL A O 1
ATOM 550 N N . HIS A 1 71 ? 7.492 2.100 -0.154 1.00 98.12 71 HIS A N 1
ATOM 551 C CA . HIS A 1 71 ? 6.916 2.248 -1.482 1.00 98.12 71 HIS A CA 1
ATOM 552 C C . HIS A 1 71 ? 7.973 2.778 -2.443 1.00 98.12 71 HIS A C 1
ATOM 554 O O . HIS A 1 71 ? 8.781 3.634 -2.093 1.00 98.12 71 HIS A O 1
ATOM 560 N N . TYR A 1 72 ? 7.907 2.332 -3.691 1.00 98.31 72 TYR A N 1
ATOM 561 C CA . TYR A 1 72 ? 8.620 2.954 -4.795 1.00 98.31 72 TYR A CA 1
ATOM 562 C C . TYR A 1 72 ? 7.624 3.323 -5.885 1.00 98.31 72 TYR A C 1
ATOM 564 O O . TYR A 1 72 ? 7.031 2.452 -6.529 1.00 98.31 72 TYR A O 1
ATOM 572 N N . SER A 1 73 ? 7.452 4.625 -6.105 1.00 97.06 73 SER A N 1
ATOM 573 C CA . SER A 1 73 ? 6.617 5.152 -7.177 1.00 97.06 73 SER A CA 1
ATOM 574 C C . SER A 1 73 ? 7.461 5.378 -8.425 1.00 97.06 73 SER A C 1
ATOM 576 O O . SER A 1 73 ? 8.313 6.269 -8.466 1.00 97.06 73 SER A O 1
ATOM 578 N N . VAL A 1 74 ? 7.205 4.590 -9.474 1.00 97.12 74 VAL A N 1
ATOM 579 C CA . VAL A 1 74 ? 7.890 4.754 -10.765 1.00 97.12 74 VAL A CA 1
ATOM 580 C C . VAL A 1 74 ? 7.644 6.152 -11.327 1.00 97.12 74 VAL A C 1
ATOM 582 O O . VAL A 1 74 ? 8.574 6.766 -11.835 1.00 97.12 74 VAL A O 1
ATOM 585 N N . ASN A 1 75 ? 6.431 6.699 -11.198 1.00 94.88 75 ASN A N 1
ATOM 586 C CA . ASN A 1 75 ? 6.138 8.053 -11.664 1.00 94.88 75 ASN A CA 1
ATOM 587 C C . ASN A 1 75 ? 6.912 9.129 -10.883 1.00 94.88 75 ASN A C 1
ATOM 589 O O . ASN A 1 75 ? 7.421 10.062 -11.500 1.00 94.88 75 ASN A O 1
ATOM 593 N N . ALA A 1 76 ? 7.040 8.999 -9.557 1.00 95.06 76 ALA A N 1
ATOM 594 C CA . ALA A 1 76 ? 7.777 9.970 -8.741 1.00 95.06 76 ALA A CA 1
ATOM 595 C C . ALA A 1 76 ? 9.283 9.973 -9.053 1.00 95.06 76 ALA A C 1
ATOM 597 O O . ALA A 1 76 ? 9.932 11.014 -8.969 1.00 95.06 76 ALA A O 1
ATOM 598 N N . ASN A 1 77 ? 9.826 8.825 -9.464 1.00 96.44 77 ASN A N 1
ATOM 599 C CA . ASN A 1 77 ? 11.253 8.647 -9.741 1.00 96.44 77 ASN A CA 1
ATOM 600 C C . ASN A 1 77 ? 11.568 8.471 -11.230 1.00 96.44 77 ASN A C 1
ATOM 602 O O . ASN A 1 77 ? 12.676 8.064 -11.584 1.00 96.44 77 ASN A O 1
ATOM 606 N N . TYR A 1 78 ? 10.619 8.781 -12.119 1.00 96.12 78 TYR A N 1
ATOM 607 C CA . TYR A 1 78 ? 10.849 8.669 -13.552 1.00 96.12 78 TYR A CA 1
ATOM 608 C C . TYR A 1 78 ? 11.906 9.689 -13.982 1.00 96.12 78 TYR A C 1
ATOM 610 O O . TYR A 1 78 ? 11.741 10.901 -13.809 1.00 96.12 78 TYR A O 1
ATOM 618 N N . ASN A 1 79 ? 12.987 9.199 -14.577 1.00 95.88 79 ASN A N 1
ATOM 619 C CA . ASN A 1 79 ? 14.135 10.001 -14.962 1.00 95.88 79 ASN A CA 1
ATOM 620 C C . ASN A 1 79 ? 14.395 9.894 -16.463 1.00 95.88 79 ASN A C 1
ATOM 622 O O . ASN A 1 79 ? 15.234 9.109 -16.884 1.00 95.88 79 ASN A O 1
ATOM 626 N N . HIS A 1 80 ? 13.672 10.693 -17.254 1.00 94.62 80 HIS A N 1
ATOM 627 C CA . HIS A 1 80 ? 13.772 10.830 -18.718 1.00 94.62 80 HIS A CA 1
ATOM 628 C C . HIS A 1 80 ? 13.528 9.542 -19.533 1.00 94.62 80 HIS A C 1
ATOM 630 O O . HIS A 1 80 ? 12.601 9.502 -20.348 1.00 94.62 80 HIS A O 1
ATOM 636 N N . THR A 1 81 ? 14.302 8.482 -19.305 1.00 96.44 81 THR A N 1
ATOM 637 C CA . THR A 1 81 ? 14.224 7.189 -19.990 1.00 96.44 81 THR A CA 1
ATOM 638 C C . THR A 1 81 ? 13.864 6.049 -19.026 1.00 96.44 81 THR A C 1
ATOM 640 O O . THR A 1 81 ? 14.118 6.137 -17.816 1.00 96.44 81 THR A O 1
ATOM 643 N N . PRO A 1 82 ? 13.278 4.950 -19.534 1.00 96.81 82 PRO A N 1
ATOM 644 C CA . PRO A 1 82 ? 13.079 3.733 -18.752 1.00 96.81 82 PRO A CA 1
ATOM 645 C C . PRO A 1 82 ? 14.372 3.169 -18.152 1.00 96.81 82 PRO A C 1
ATOM 647 O O . PRO A 1 82 ? 14.356 2.694 -17.024 1.00 96.81 82 PRO A O 1
ATOM 650 N N . GLU A 1 83 ? 15.491 3.247 -18.872 1.00 97.06 83 GLU A N 1
ATOM 651 C CA . GLU A 1 83 ? 16.792 2.714 -18.453 1.00 97.06 83 GLU A CA 1
ATOM 652 C C . GLU A 1 83 ? 17.322 3.480 -17.243 1.00 97.06 83 GLU A C 1
ATOM 654 O O . GLU A 1 83 ? 17.618 2.877 -16.216 1.00 97.06 83 GLU A O 1
ATOM 659 N N . ALA A 1 84 ? 17.351 4.813 -17.317 1.00 97.38 84 ALA A N 1
ATOM 660 C CA . ALA A 1 84 ? 17.808 5.644 -16.209 1.00 97.38 84 ALA A CA 1
ATOM 661 C C . ALA A 1 84 ? 16.890 5.516 -14.982 1.00 97.38 84 ALA A C 1
ATOM 663 O O . ALA A 1 84 ? 17.372 5.454 -13.852 1.00 97.38 84 ALA A O 1
ATOM 664 N N . SER A 1 85 ? 15.575 5.411 -15.197 1.00 97.75 85 SER A N 1
ATOM 665 C CA . SER A 1 85 ? 14.607 5.167 -14.117 1.00 97.75 85 SER A CA 1
ATOM 666 C C . SER A 1 85 ? 14.825 3.799 -13.455 1.00 97.75 85 SER A C 1
ATOM 668 O O . SER A 1 85 ? 14.787 3.682 -12.232 1.00 97.75 85 SER A O 1
ATOM 670 N N . PHE A 1 86 ? 15.103 2.761 -14.248 1.00 97.88 86 PHE A N 1
ATOM 671 C CA . PHE A 1 86 ? 15.372 1.413 -13.748 1.00 97.88 86 PHE A CA 1
ATOM 672 C C . PHE A 1 86 ? 16.705 1.313 -12.992 1.00 97.88 86 PHE A C 1
ATOM 674 O O . PHE A 1 86 ? 16.789 0.608 -11.984 1.00 97.88 86 PHE A O 1
ATOM 681 N N . THR A 1 87 ? 17.731 2.055 -13.419 1.00 97.56 87 THR A N 1
ATOM 682 C CA . THR A 1 87 ? 18.994 2.179 -12.675 1.00 97.56 87 THR A CA 1
ATOM 683 C C . THR A 1 87 ? 18.765 2.799 -11.297 1.00 97.56 87 THR A C 1
ATOM 685 O O . THR A 1 87 ? 19.268 2.274 -10.307 1.00 97.56 87 THR A O 1
ATOM 688 N N . ILE A 1 88 ? 17.951 3.860 -11.199 1.00 98.00 88 ILE A N 1
ATOM 689 C CA . ILE A 1 88 ? 17.596 4.474 -9.906 1.00 98.00 88 ILE A CA 1
ATOM 690 C C . ILE A 1 88 ? 16.864 3.470 -9.011 1.00 98.00 88 ILE A C 1
ATOM 692 O O . ILE A 1 88 ? 17.217 3.334 -7.842 1.00 98.00 88 ILE A O 1
ATOM 696 N N . LEU A 1 89 ? 15.873 2.751 -9.553 1.00 98.19 89 LEU A N 1
ATOM 697 C CA . LEU A 1 89 ? 15.173 1.688 -8.825 1.00 98.19 89 LEU A CA 1
ATOM 698 C C . LEU A 1 89 ? 16.157 0.637 -8.295 1.00 98.19 89 LEU A C 1
ATOM 700 O O . LEU A 1 89 ? 16.103 0.288 -7.121 1.00 98.19 89 LEU A O 1
ATOM 704 N N . THR A 1 90 ? 17.067 0.157 -9.143 1.00 97.50 90 THR A N 1
ATOM 705 C CA . THR A 1 90 ? 18.034 -0.886 -8.775 1.00 97.50 90 THR A CA 1
ATOM 706 C C . THR A 1 90 ? 18.972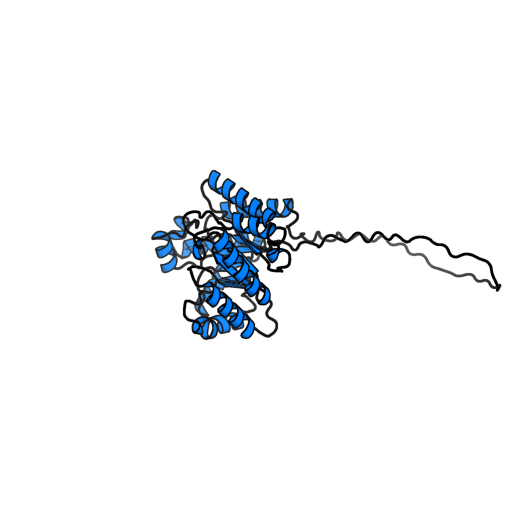 -0.417 -7.666 1.00 97.50 90 THR A C 1
ATOM 708 O O . THR A 1 90 ? 19.111 -1.119 -6.669 1.00 97.50 90 THR A O 1
ATOM 711 N N . ASN A 1 91 ? 19.551 0.780 -7.787 1.00 97.19 91 ASN A N 1
ATOM 712 C CA . ASN A 1 91 ? 20.448 1.332 -6.767 1.00 97.19 91 ASN A CA 1
ATOM 713 C C . ASN A 1 91 ? 19.736 1.504 -5.421 1.00 97.19 91 ASN A C 1
ATOM 715 O O . ASN A 1 91 ? 20.255 1.089 -4.390 1.00 97.19 91 ASN A O 1
ATOM 719 N N . PHE A 1 92 ? 18.512 2.034 -5.445 1.00 97.94 92 PHE A N 1
ATOM 720 C CA . PHE A 1 92 ? 17.696 2.157 -4.242 1.00 97.94 92 PHE A CA 1
ATOM 721 C C . PHE A 1 92 ? 17.416 0.795 -3.593 1.00 97.94 92 PHE A C 1
ATOM 723 O O . PHE A 1 92 ? 17.518 0.656 -2.380 1.00 97.94 92 PHE A O 1
ATOM 730 N N . CYS A 1 93 ? 17.097 -0.226 -4.392 1.00 97.38 93 CYS A N 1
ATOM 731 C CA . CYS A 1 93 ? 16.793 -1.565 -3.886 1.00 97.38 93 CYS A CA 1
ATOM 732 C C . CYS A 1 93 ? 18.018 -2.290 -3.315 1.00 97.38 93 CYS A C 1
ATOM 734 O O . CYS A 1 93 ? 17.856 -3.092 -2.396 1.00 97.38 93 CYS A O 1
ATOM 736 N N . LEU A 1 94 ? 19.221 -2.006 -3.826 1.00 95.06 94 LEU A N 1
ATOM 737 C CA . LEU A 1 94 ? 20.470 -2.514 -3.254 1.00 95.06 94 LEU A CA 1
ATOM 738 C C . LEU A 1 94 ? 20.662 -1.997 -1.825 1.00 95.06 94 LEU A C 1
ATOM 740 O O . LEU A 1 94 ? 20.858 -2.801 -0.920 1.00 95.06 94 LEU A O 1
ATOM 744 N N . GLU A 1 95 ? 20.506 -0.688 -1.603 1.00 95.69 95 GLU A N 1
ATOM 745 C CA . GLU A 1 95 ? 20.562 -0.113 -0.251 1.00 95.69 95 GLU A CA 1
ATOM 746 C C . GLU A 1 95 ? 19.416 -0.618 0.636 1.00 95.69 95 GLU A C 1
ATOM 748 O O . GLU A 1 95 ? 19.606 -0.915 1.814 1.00 95.69 95 GLU A O 1
ATOM 753 N N . LEU A 1 96 ? 18.210 -0.734 0.075 1.00 95.62 96 LEU A N 1
ATOM 754 C CA . LEU A 1 96 ? 17.024 -1.148 0.816 1.00 95.62 96 LEU A CA 1
ATOM 755 C C . LEU A 1 96 ? 17.130 -2.592 1.335 1.00 95.62 96 LEU A C 1
ATOM 757 O O . LEU A 1 96 ? 16.697 -2.884 2.453 1.00 95.62 96 LEU A O 1
ATOM 761 N N . ALA A 1 97 ? 17.729 -3.493 0.552 1.00 93.25 97 ALA A N 1
ATOM 762 C CA . ALA A 1 97 ? 17.896 -4.895 0.929 1.00 93.25 97 ALA A CA 1
ATOM 763 C C . ALA A 1 97 ? 18.771 -5.078 2.180 1.00 93.25 97 ALA A C 1
ATOM 765 O O . ALA A 1 97 ? 18.518 -5.980 2.979 1.00 93.25 97 ALA A O 1
ATOM 766 N N . GLU A 1 98 ? 19.741 -4.191 2.412 1.00 92.31 98 GLU A N 1
ATOM 767 C CA . GLU A 1 98 ? 20.580 -4.209 3.618 1.00 92.31 98 GLU A CA 1
ATOM 768 C C . GLU A 1 98 ? 19.788 -3.863 4.892 1.00 92.31 98 GLU A C 1
ATOM 770 O O . GLU A 1 98 ? 20.167 -4.248 5.998 1.00 92.31 98 GLU A O 1
ATOM 775 N N . LEU A 1 99 ? 18.646 -3.182 4.748 1.00 92.12 99 LEU A N 1
ATOM 776 C CA . LEU A 1 99 ? 17.820 -2.690 5.855 1.00 92.12 99 LEU A CA 1
ATOM 777 C C . LEU A 1 99 ? 16.704 -3.661 6.282 1.00 92.12 99 LEU A C 1
ATOM 779 O O . LEU A 1 99 ? 15.887 -3.324 7.150 1.00 92.12 99 LEU A O 1
ATOM 783 N N . ARG A 1 100 ? 16.674 -4.872 5.700 1.00 89.19 100 ARG A N 1
ATOM 784 C CA . ARG A 1 100 ? 15.713 -5.950 6.008 1.00 89.19 100 ARG A CA 1
ATOM 785 C C . ARG A 1 100 ? 14.255 -5.491 5.911 1.00 89.19 100 ARG A C 1
ATOM 787 O O . ARG A 1 100 ? 13.505 -5.585 6.876 1.00 89.19 100 ARG A O 1
ATOM 794 N N . CYS A 1 101 ? 13.851 -4.939 4.778 1.00 92.88 101 CYS A N 1
ATOM 795 C CA . CYS A 1 101 ? 12.485 -4.459 4.548 1.00 92.88 101 CYS A CA 1
ATOM 796 C C . CYS A 1 101 ? 11.954 -4.963 3.203 1.00 92.88 101 CYS A C 1
ATOM 798 O O . CYS A 1 101 ? 12.693 -5.580 2.439 1.00 92.88 101 CYS A O 1
ATOM 800 N N . SER A 1 102 ? 10.668 -4.746 2.933 1.00 96.50 102 SER A N 1
ATOM 801 C CA . SER A 1 102 ? 10.049 -5.070 1.646 1.00 96.50 102 SER A CA 1
ATOM 802 C C . SER A 1 102 ? 9.837 -3.823 0.792 1.00 96.50 102 SER A C 1
ATOM 804 O O . SER A 1 102 ? 9.776 -2.701 1.302 1.00 96.50 102 SER A O 1
ATOM 806 N N . LEU A 1 103 ? 9.671 -4.021 -0.514 1.00 98.44 103 LEU A N 1
ATOM 807 C CA . LEU A 1 103 ? 9.363 -2.957 -1.465 1.00 98.44 103 LEU A CA 1
ATOM 808 C C . LEU A 1 103 ? 7.959 -3.130 -2.046 1.00 98.44 103 LEU A C 1
ATOM 810 O O . LEU A 1 103 ? 7.701 -4.117 -2.728 1.00 98.44 103 LEU A O 1
ATOM 814 N N . LEU A 1 104 ? 7.089 -2.135 -1.886 1.00 98.69 104 LEU A N 1
ATOM 815 C CA . LEU A 1 104 ? 5.856 -2.029 -2.667 1.00 98.69 104 LEU A CA 1
ATOM 816 C C . LEU A 1 104 ? 6.127 -1.234 -3.948 1.00 98.69 104 LEU A C 1
ATOM 818 O O . LEU A 1 104 ? 6.289 -0.013 -3.917 1.00 98.69 104 LEU A O 1
ATOM 822 N N . LEU A 1 105 ? 6.161 -1.927 -5.086 1.00 98.25 105 LEU A N 1
ATOM 823 C CA . LEU A 1 105 ? 6.428 -1.316 -6.385 1.00 98.25 105 LEU A CA 1
ATOM 824 C C . LEU A 1 105 ? 5.127 -0.860 -7.054 1.00 98.25 105 LEU A C 1
ATOM 826 O O . LEU A 1 105 ? 4.297 -1.669 -7.484 1.00 98.25 105 LEU A O 1
ATOM 830 N N . VAL A 1 106 ? 4.967 0.454 -7.210 1.00 97.12 106 VAL A N 1
ATOM 831 C CA . VAL A 1 106 ? 3.772 1.061 -7.809 1.00 97.12 106 VAL A CA 1
ATOM 832 C C . VAL A 1 106 ? 4.126 1.918 -9.011 1.00 97.12 106 VAL A C 1
ATOM 834 O O . VAL A 1 106 ? 5.182 2.538 -9.092 1.00 97.12 106 VAL A O 1
ATOM 837 N N . SER A 1 107 ? 3.209 1.984 -9.977 1.00 95.06 107 SER A N 1
ATOM 838 C CA . SER A 1 107 ? 3.387 2.877 -11.128 1.00 95.06 107 SER A CA 1
ATOM 839 C C . SER A 1 107 ? 3.304 4.355 -10.719 1.00 95.06 107 SER A C 1
ATOM 841 O O . SER A 1 107 ? 3.947 5.187 -11.347 1.00 95.06 107 SER A O 1
ATOM 843 N N . GLY A 1 108 ? 2.567 4.667 -9.646 1.00 89.31 108 GLY A N 1
ATOM 844 C CA . GLY A 1 108 ? 2.272 6.028 -9.194 1.00 89.31 108 GLY A CA 1
ATOM 845 C C . GLY A 1 108 ? 1.054 6.644 -9.894 1.00 89.31 108 GLY A C 1
ATOM 846 O O . GLY A 1 108 ? 0.603 6.158 -10.932 1.00 89.31 108 GLY A O 1
ATOM 847 N N . GLY A 1 109 ? 0.504 7.712 -9.309 1.00 79.12 109 GLY A N 1
ATOM 848 C CA . GLY A 1 109 ? -0.602 8.472 -9.898 1.00 79.12 109 GLY A CA 1
ATOM 849 C C . GLY A 1 109 ? -0.107 9.413 -10.997 1.00 79.12 109 GLY A C 1
ATOM 850 O O . GLY A 1 109 ? 0.807 10.199 -10.761 1.00 79.12 109 GLY A O 1
ATOM 851 N N . GLY A 1 110 ? -0.689 9.339 -12.196 1.00 77.69 110 GLY A N 1
ATOM 852 C CA . GLY A 1 110 ? -0.348 10.213 -13.324 1.00 77.69 110 GLY A CA 1
ATOM 853 C C . GLY A 1 110 ? -0.462 9.524 -14.689 1.00 77.69 110 GLY A C 1
ATOM 854 O O . GLY A 1 110 ? -0.848 8.355 -14.762 1.00 77.69 110 GLY A O 1
ATOM 855 N N . PRO A 1 111 ? -0.138 10.235 -15.787 1.00 77.62 111 PRO A N 1
ATOM 856 C CA . PRO A 1 111 ? -0.106 9.651 -17.124 1.00 77.62 111 PRO A CA 1
ATOM 857 C C . PRO A 1 111 ? 0.853 8.462 -17.186 1.00 77.62 111 PRO A C 1
ATOM 859 O O . PRO A 1 111 ? 1.961 8.525 -16.646 1.00 77.62 111 PRO A O 1
ATOM 862 N N . ARG A 1 112 ? 0.447 7.393 -17.882 1.00 77.31 112 ARG A N 1
ATOM 863 C CA . ARG A 1 112 ? 1.270 6.187 -18.034 1.00 77.31 112 ARG A CA 1
ATOM 864 C C . ARG A 1 112 ? 2.606 6.551 -18.685 1.00 77.31 112 ARG A C 1
ATOM 866 O O . ARG A 1 112 ? 2.653 7.048 -19.809 1.00 77.31 112 ARG A O 1
ATOM 873 N N . LYS A 1 113 ? 3.697 6.306 -17.962 1.00 87.12 113 LYS A N 1
ATOM 874 C CA . LYS A 1 113 ? 5.062 6.406 -18.486 1.00 87.12 113 LYS A CA 1
ATOM 875 C C . LYS A 1 113 ? 5.439 5.106 -19.198 1.00 87.12 113 LYS A C 1
ATOM 877 O O . LYS A 1 113 ? 4.810 4.068 -18.991 1.00 87.12 113 LYS A O 1
ATOM 882 N N . ARG A 1 114 ? 6.492 5.163 -20.021 1.00 90.56 114 ARG A N 1
ATOM 883 C CA . ARG A 1 114 ? 7.033 3.981 -20.718 1.00 90.56 114 ARG A CA 1
ATOM 884 C C . ARG A 1 114 ? 7.515 2.911 -19.737 1.00 90.56 114 ARG A C 1
ATOM 886 O O . ARG A 1 114 ? 7.320 1.731 -19.988 1.00 90.56 114 ARG A O 1
ATOM 893 N N . LEU A 1 115 ? 8.093 3.330 -18.609 1.00 95.56 115 LEU A N 1
ATOM 894 C CA . LEU A 1 115 ? 8.329 2.450 -17.469 1.00 95.56 115 LEU A CA 1
ATOM 895 C C . LEU A 1 115 ? 7.147 2.565 -16.504 1.00 95.56 115 LEU A C 1
ATOM 897 O O . LEU A 1 115 ? 6.831 3.653 -16.032 1.00 95.56 115 LEU A O 1
ATOM 901 N N . ASN A 1 116 ? 6.510 1.439 -16.210 1.00 95.75 116 ASN A N 1
ATOM 902 C CA . ASN A 1 116 ? 5.495 1.293 -15.170 1.00 95.75 116 ASN A CA 1
ATOM 903 C C . ASN A 1 116 ? 5.878 0.099 -14.276 1.00 95.75 116 ASN A C 1
ATOM 905 O O . ASN A 1 116 ? 6.885 -0.554 -14.540 1.00 95.75 116 ASN A O 1
ATOM 909 N N . SER A 1 117 ? 5.113 -0.196 -13.222 1.00 97.00 117 SER A N 1
ATOM 910 C CA . SER A 1 117 ? 5.494 -1.263 -12.282 1.00 97.00 117 SER A CA 1
ATOM 911 C C . SER A 1 117 ? 5.576 -2.655 -12.919 1.00 97.00 117 SER A C 1
ATOM 913 O O . SER A 1 117 ? 6.445 -3.423 -12.533 1.00 97.00 117 SER A O 1
ATOM 915 N N . LEU A 1 118 ? 4.750 -2.967 -13.926 1.00 96.44 118 LEU A N 1
ATOM 916 C CA . LEU A 1 118 ? 4.848 -4.238 -14.655 1.00 96.44 118 LEU A CA 1
ATOM 917 C C . LEU A 1 118 ? 6.121 -4.289 -15.512 1.00 96.44 118 LEU A C 1
ATOM 919 O O . LEU A 1 118 ? 6.903 -5.223 -15.384 1.00 96.44 118 LEU A O 1
ATOM 923 N N . ALA A 1 119 ? 6.381 -3.239 -16.297 1.00 96.25 119 ALA A N 1
ATOM 924 C CA . ALA A 1 119 ? 7.596 -3.150 -17.114 1.00 96.25 119 ALA A CA 1
ATOM 925 C C . ALA A 1 119 ? 8.884 -3.140 -16.266 1.00 96.25 119 ALA A C 1
ATOM 927 O O . ALA A 1 119 ? 9.940 -3.583 -16.709 1.00 96.25 119 ALA A O 1
ATOM 928 N N . ALA A 1 120 ? 8.820 -2.626 -15.035 1.00 97.12 120 ALA A N 1
ATOM 929 C CA . ALA A 1 120 ? 9.921 -2.719 -14.086 1.00 97.12 120 ALA A CA 1
ATOM 930 C C . ALA A 1 120 ? 10.128 -4.159 -13.583 1.00 97.12 120 ALA A C 1
ATOM 932 O O . ALA A 1 120 ? 11.275 -4.582 -13.506 1.00 97.12 120 ALA A O 1
ATOM 933 N N . LEU A 1 121 ? 9.064 -4.923 -13.301 1.00 97.06 121 LEU A N 1
ATOM 934 C CA . LEU A 1 121 ? 9.171 -6.340 -12.915 1.00 97.06 121 LEU A CA 1
ATOM 935 C C . LEU A 1 121 ? 9.768 -7.202 -14.037 1.00 97.06 121 LEU A C 1
ATOM 937 O O . LEU A 1 121 ? 10.684 -7.971 -13.776 1.00 97.06 121 LEU A O 1
ATOM 941 N N . GLU A 1 122 ? 9.346 -6.994 -15.286 1.00 95.00 122 GLU A N 1
ATOM 942 C CA . GLU A 1 122 ? 9.943 -7.660 -16.460 1.00 95.00 122 GLU A CA 1
ATOM 943 C C . GLU A 1 122 ? 11.458 -7.403 -16.547 1.00 95.00 122 GLU A C 1
ATOM 945 O O . GLU A 1 122 ? 12.263 -8.303 -16.787 1.00 95.00 122 GLU A O 1
ATOM 950 N N . ARG A 1 123 ? 11.881 -6.160 -16.282 1.00 95.56 123 ARG A N 1
ATOM 951 C CA . ARG A 1 123 ? 13.307 -5.810 -16.239 1.00 95.56 123 ARG A CA 1
ATOM 952 C C . ARG A 1 123 ? 14.025 -6.430 -15.040 1.00 95.56 123 ARG A C 1
ATOM 954 O O . ARG A 1 123 ? 15.168 -6.847 -15.200 1.00 95.56 123 ARG A O 1
ATOM 961 N N . ILE A 1 124 ? 13.384 -6.511 -13.870 1.00 94.81 124 ILE A N 1
ATOM 962 C CA . ILE A 1 124 ? 13.926 -7.179 -12.672 1.00 94.81 124 ILE A CA 1
ATOM 963 C C . ILE A 1 124 ? 14.249 -8.641 -12.977 1.00 94.81 124 ILE A C 1
ATOM 965 O O . ILE A 1 124 ? 15.351 -9.086 -12.666 1.00 94.81 124 ILE A O 1
ATOM 969 N N . GLU A 1 125 ? 13.326 -9.362 -13.614 1.00 90.38 125 GLU A N 1
ATOM 970 C CA . GLU A 1 125 ? 13.498 -10.774 -13.968 1.00 90.38 125 GLU A CA 1
ATOM 971 C C . GLU A 1 125 ? 14.732 -11.000 -14.853 1.00 90.38 125 GLU A C 1
ATOM 973 O O . GLU A 1 125 ? 15.517 -11.917 -14.617 1.00 90.38 125 GLU A O 1
ATOM 978 N N . SER A 1 126 ? 14.959 -10.106 -15.818 1.00 89.62 126 SER A N 1
ATOM 979 C CA . SER A 1 126 ? 16.105 -10.178 -16.736 1.00 89.62 126 SER A CA 1
ATOM 980 C C . SER A 1 126 ? 17.426 -9.619 -16.178 1.00 89.62 126 SER A C 1
ATOM 982 O O . SER A 1 126 ? 18.461 -9.718 -16.839 1.00 89.62 126 SER A O 1
ATOM 984 N N . SER A 1 127 ? 17.427 -9.002 -14.988 1.00 91.31 127 SER A N 1
ATOM 985 C CA . SER A 1 127 ? 18.576 -8.242 -14.483 1.00 91.31 127 SER A CA 1
ATOM 986 C C . SER A 1 127 ? 19.525 -9.082 -13.611 1.00 91.31 127 SER A C 1
ATOM 988 O O . SER A 1 127 ? 19.135 -9.544 -12.531 1.00 91.31 127 SER A O 1
ATOM 990 N N . PRO A 1 128 ? 20.822 -9.197 -13.970 1.00 90.19 128 PRO A N 1
ATOM 991 C CA . PRO A 1 128 ? 21.808 -9.896 -13.144 1.00 90.19 128 PRO A CA 1
ATOM 992 C C . PRO A 1 128 ? 21.963 -9.299 -11.741 1.00 90.19 128 PRO A C 1
ATOM 994 O O . PRO A 1 128 ? 22.155 -10.048 -10.783 1.00 90.19 128 PRO A O 1
ATOM 997 N N . ALA A 1 129 ? 21.829 -7.974 -11.595 1.00 89.44 129 ALA A N 1
ATOM 998 C CA . ALA A 1 129 ? 21.912 -7.296 -10.298 1.00 89.44 129 ALA A CA 1
ATOM 999 C C . ALA A 1 129 ? 20.821 -7.777 -9.326 1.00 89.44 129 ALA A C 1
ATOM 1001 O O . ALA A 1 129 ? 21.048 -7.871 -8.122 1.00 89.44 129 ALA A O 1
ATOM 1002 N N . TRP A 1 130 ? 19.655 -8.146 -9.858 1.00 92.31 130 TRP A N 1
ATOM 1003 C CA . TRP A 1 130 ? 18.516 -8.610 -9.075 1.00 92.31 130 TRP A CA 1
ATOM 1004 C C . TRP A 1 130 ? 18.557 -10.104 -8.778 1.00 92.31 130 TRP A C 1
ATOM 1006 O O . TRP A 1 130 ? 17.993 -10.532 -7.773 1.00 92.31 130 TRP A O 1
ATOM 1016 N N . SER A 1 131 ? 19.268 -10.898 -9.586 1.00 86.69 131 SER A N 1
ATOM 1017 C CA . SER A 1 131 ? 19.374 -12.353 -9.395 1.00 86.69 131 SER A CA 1
ATOM 1018 C C . SER A 1 131 ? 19.812 -12.738 -7.974 1.00 86.69 131 SER A C 1
ATOM 1020 O O . SER A 1 131 ? 19.249 -13.662 -7.391 1.00 86.69 131 SER A O 1
ATOM 1022 N N . ARG A 1 132 ? 20.739 -11.973 -7.383 1.00 85.62 132 ARG A N 1
ATOM 1023 C CA . ARG A 1 132 ? 21.275 -12.191 -6.027 1.00 85.62 132 ARG A CA 1
ATOM 1024 C C . ARG A 1 132 ? 20.614 -11.333 -4.951 1.00 85.62 132 ARG A C 1
ATOM 1026 O O . ARG A 1 132 ? 20.862 -11.557 -3.770 1.00 85.62 132 ARG A O 1
ATOM 1033 N N . LEU A 1 133 ? 19.799 -10.355 -5.339 1.00 90.38 133 LEU A N 1
ATOM 1034 C CA . LEU A 1 133 ? 19.179 -9.433 -4.398 1.00 90.38 133 LEU A CA 1
ATOM 1035 C C . LEU A 1 133 ? 18.047 -10.139 -3.651 1.00 90.38 133 LEU A C 1
ATOM 1037 O O . LEU A 1 133 ? 17.063 -10.549 -4.263 1.00 90.38 133 LEU A O 1
ATOM 1041 N N . GLN A 1 134 ? 18.162 -10.277 -2.334 1.00 89.00 134 GLN A N 1
ATOM 1042 C CA . GLN A 1 134 ? 17.106 -10.845 -1.495 1.00 89.00 134 GLN A CA 1
ATOM 1043 C C . GLN A 1 134 ? 16.216 -9.728 -0.945 1.00 89.00 134 GLN A C 1
ATOM 1045 O O . GLN A 1 134 ? 16.309 -9.360 0.221 1.00 89.00 134 GLN A O 1
ATOM 1050 N N . LEU A 1 135 ? 15.368 -9.169 -1.809 1.00 93.94 135 LEU A N 1
ATOM 1051 C CA . LEU A 1 135 ? 14.408 -8.130 -1.441 1.00 93.94 135 LEU A CA 1
ATOM 1052 C C . LEU A 1 135 ? 12.976 -8.628 -1.697 1.00 93.94 135 LEU A C 1
ATOM 1054 O O . LEU A 1 135 ? 12.620 -8.835 -2.863 1.00 93.94 135 LEU A O 1
ATOM 1058 N N . PRO A 1 136 ? 12.153 -8.826 -0.649 1.00 95.44 136 PRO A N 1
ATOM 1059 C CA . PRO A 1 136 ? 10.732 -9.114 -0.801 1.00 95.44 136 PRO A CA 1
ATOM 1060 C C . PRO A 1 136 ? 10.025 -8.003 -1.573 1.00 95.44 136 PRO A C 1
ATOM 1062 O O . PRO A 1 136 ? 10.123 -6.825 -1.217 1.00 95.44 136 PRO A O 1
ATOM 1065 N N . LEU A 1 137 ? 9.289 -8.380 -2.615 1.00 97.44 137 LEU A N 1
ATOM 1066 C CA . LEU A 1 137 ? 8.511 -7.447 -3.415 1.00 97.44 137 LEU A CA 1
ATOM 1067 C C . LEU A 1 137 ? 7.029 -7.553 -3.079 1.00 97.44 137 LEU A C 1
ATOM 1069 O O . LEU A 1 137 ? 6.508 -8.613 -2.736 1.00 97.44 137 LEU A O 1
ATOM 1073 N N . ALA A 1 138 ? 6.340 -6.437 -3.227 1.00 98.44 138 ALA A N 1
ATOM 1074 C CA . ALA A 1 138 ? 4.904 -6.338 -3.139 1.00 98.44 138 ALA A CA 1
ATOM 1075 C C . ALA A 1 138 ? 4.363 -5.529 -4.315 1.00 98.44 138 ALA A C 1
ATOM 1077 O O . ALA A 1 138 ? 5.059 -4.687 -4.895 1.00 98.44 138 ALA A O 1
ATOM 1078 N N . VAL A 1 139 ? 3.107 -5.785 -4.666 1.00 98.44 139 VAL A N 1
ATOM 1079 C CA . VAL A 1 139 ? 2.438 -5.140 -5.799 1.00 98.44 139 VAL A CA 1
ATOM 1080 C C . VAL A 1 139 ? 1.066 -4.619 -5.407 1.00 98.44 139 VAL A C 1
ATOM 1082 O O . VAL A 1 139 ? 0.422 -5.154 -4.513 1.00 98.44 139 VAL A O 1
ATOM 1085 N N . ALA A 1 140 ? 0.608 -3.575 -6.093 1.00 97.88 140 ALA A N 1
ATOM 1086 C CA . ALA A 1 140 ? -0.741 -3.050 -5.913 1.00 97.88 140 ALA A CA 1
ATOM 1087 C C . ALA A 1 140 ? -1.754 -3.736 -6.846 1.00 97.88 140 ALA A C 1
ATOM 1089 O O . ALA A 1 140 ? -1.421 -4.029 -8.004 1.00 97.88 140 ALA A O 1
ATOM 1090 N N . TYR A 1 141 ? -2.983 -3.898 -6.355 1.00 98.19 141 TYR A N 1
ATOM 1091 C CA . TYR A 1 141 ? -4.164 -4.367 -7.080 1.00 98.19 141 TYR A CA 1
ATOM 1092 C C . TYR A 1 141 ? -5.366 -3.469 -6.765 1.00 98.19 141 TYR A C 1
ATOM 1094 O O . TYR A 1 141 ? -5.566 -3.077 -5.618 1.00 98.19 141 TYR A O 1
ATOM 1102 N N . ASN A 1 142 ? -6.173 -3.122 -7.768 1.00 97.75 142 ASN A N 1
ATOM 1103 C CA . ASN A 1 142 ? -7.387 -2.333 -7.565 1.00 97.75 142 ASN A CA 1
ATOM 1104 C C . ASN A 1 142 ? -8.657 -3.124 -7.928 1.00 97.75 142 ASN A C 1
ATOM 1106 O O . ASN A 1 142 ? -8.985 -3.212 -9.113 1.00 97.75 142 ASN A O 1
ATOM 1110 N N . PRO A 1 143 ? -9.418 -3.631 -6.940 1.00 97.44 143 PRO A N 1
ATOM 1111 C CA . PRO A 1 143 ? -10.637 -4.393 -7.210 1.00 97.44 143 PRO A CA 1
ATOM 1112 C C . PRO A 1 143 ? -11.850 -3.505 -7.548 1.00 97.44 143 PRO A C 1
ATOM 1114 O O . PRO A 1 143 ? -12.906 -4.008 -7.917 1.00 97.44 143 PRO A O 1
ATOM 1117 N N . TYR A 1 144 ? -11.738 -2.177 -7.435 1.00 97.19 144 TYR A N 1
ATOM 1118 C CA . TYR A 1 144 ? -12.902 -1.289 -7.394 1.00 97.19 144 TYR A CA 1
ATOM 1119 C C . TYR A 1 144 ? -13.283 -0.637 -8.727 1.00 97.19 144 TYR A C 1
ATOM 1121 O O . TYR A 1 144 ? -14.196 0.196 -8.749 1.00 97.19 144 TYR A O 1
ATOM 1129 N N . PHE A 1 145 ? -12.628 -0.975 -9.844 1.00 94.00 145 PHE A N 1
ATOM 1130 C CA . PHE A 1 145 ? -12.989 -0.375 -11.130 1.00 94.00 145 PHE A CA 1
ATOM 1131 C C . PHE A 1 145 ? -14.457 -0.691 -11.489 1.00 94.00 145 PHE A C 1
ATOM 1133 O O . PHE A 1 145 ? -14.838 -1.862 -11.543 1.00 94.00 145 PHE A O 1
ATOM 1140 N N . PRO A 1 146 ? -15.308 0.325 -11.743 1.00 90.19 146 PRO A N 1
ATOM 1141 C CA . PRO A 1 146 ? -16.720 0.103 -12.062 1.00 90.19 146 PRO A CA 1
ATOM 1142 C C . PRO A 1 146 ? -16.924 -0.457 -13.470 1.00 90.19 146 PRO A C 1
ATOM 1144 O O . PRO A 1 146 ? -17.867 -1.209 -13.711 1.00 90.19 146 PRO A O 1
ATOM 1147 N N . ASP A 1 147 ? -16.010 -0.138 -14.380 1.00 93.81 147 ASP A N 1
ATOM 1148 C CA . ASP A 1 147 ? -16.016 -0.618 -15.753 1.00 93.81 147 ASP A CA 1
ATOM 1149 C C . ASP A 1 147 ? -15.423 -2.033 -15.864 1.00 93.81 147 ASP A C 1
ATOM 1151 O O . ASP A 1 147 ? -14.369 -2.323 -15.295 1.00 93.81 147 ASP A O 1
ATOM 1155 N N . ALA A 1 148 ? -16.102 -2.909 -16.609 1.00 93.69 148 ALA A N 1
ATOM 1156 C CA . ALA A 1 148 ? -15.704 -4.306 -16.766 1.00 93.69 148 ALA A CA 1
ATOM 1157 C C . ALA A 1 148 ? -14.395 -4.460 -17.548 1.00 93.69 148 ALA A C 1
ATOM 1159 O O . ALA A 1 148 ? -13.557 -5.270 -17.157 1.00 93.69 148 ALA A O 1
ATOM 1160 N N . ALA A 1 149 ? -14.184 -3.658 -18.596 1.00 95.44 149 ALA A N 1
ATOM 1161 C CA . ALA A 1 149 ? -12.963 -3.730 -19.394 1.00 95.44 149 ALA A CA 1
ATOM 1162 C C . ALA A 1 149 ? -11.738 -3.316 -18.565 1.00 95.44 149 ALA A C 1
ATOM 1164 O O . ALA A 1 149 ? -10.714 -3.996 -18.580 1.00 95.44 149 ALA A O 1
ATOM 1165 N N . ARG A 1 150 ? -11.854 -2.254 -17.759 1.00 94.12 150 ARG A N 1
ATOM 1166 C CA . ARG A 1 150 ? -10.796 -1.840 -16.824 1.00 94.12 150 ARG A CA 1
ATOM 1167 C C . ARG A 1 150 ? -10.538 -2.850 -15.710 1.00 94.12 150 ARG A C 1
ATOM 1169 O O . ARG A 1 150 ? -9.389 -2.971 -15.292 1.00 94.12 150 ARG A O 1
ATOM 1176 N N . ARG A 1 151 ? -11.563 -3.561 -15.224 1.00 94.50 151 ARG A N 1
ATOM 1177 C CA . ARG A 1 151 ? -11.359 -4.674 -14.279 1.00 94.50 151 ARG A CA 1
ATOM 1178 C C . ARG A 1 151 ? -10.555 -5.796 -14.919 1.00 94.50 151 ARG A C 1
ATOM 1180 O O . ARG A 1 151 ? -9.525 -6.163 -14.372 1.00 94.50 151 ARG A O 1
ATOM 1187 N N . GLN A 1 152 ? -10.961 -6.251 -16.103 1.00 96.38 152 GLN A N 1
ATOM 1188 C CA . GLN A 1 152 ? -10.232 -7.282 -16.847 1.00 96.38 152 GLN A CA 1
ATOM 1189 C C . GLN A 1 152 ? -8.787 -6.857 -17.146 1.00 96.38 152 GLN A C 1
ATOM 1191 O O . GLN A 1 152 ? -7.862 -7.654 -16.998 1.00 96.38 152 GLN A O 1
ATOM 1196 N N . GLU A 1 153 ? -8.564 -5.588 -17.509 1.00 96.25 153 GLU A N 1
ATOM 1197 C CA . GLU A 1 153 ? -7.214 -5.045 -17.682 1.00 96.25 153 GLU A CA 1
ATOM 1198 C C . GLU A 1 153 ? -6.409 -5.114 -16.373 1.00 96.25 153 GLU A C 1
ATOM 1200 O O . GLU A 1 153 ? -5.256 -5.544 -16.384 1.00 96.25 153 GLU A O 1
ATOM 1205 N N . GLU A 1 154 ? -6.984 -4.705 -15.240 1.00 96.88 154 GLU A N 1
ATOM 1206 C CA . GLU A 1 154 ? -6.289 -4.718 -13.948 1.00 96.88 154 GLU A CA 1
ATOM 1207 C C . GLU A 1 154 ? -6.010 -6.139 -13.439 1.00 96.88 154 GLU A C 1
ATOM 1209 O O . GLU A 1 154 ? -4.925 -6.389 -12.915 1.00 96.88 154 GLU A O 1
ATOM 1214 N N . GLU A 1 155 ? -6.927 -7.081 -13.649 1.00 97.50 155 GLU A N 1
ATOM 1215 C CA . GLU A 1 155 ? -6.751 -8.506 -13.341 1.00 97.50 155 GLU A CA 1
ATOM 1216 C C . GLU A 1 155 ? -5.647 -9.131 -14.206 1.00 97.50 155 GLU A C 1
ATOM 1218 O O . GLU A 1 155 ? -4.728 -9.770 -13.685 1.00 97.50 155 GLU A O 1
ATOM 1223 N N . GLY A 1 156 ? -5.652 -8.865 -15.517 1.00 97.94 156 GLY A N 1
ATOM 1224 C CA . GLY A 1 156 ? -4.581 -9.293 -16.420 1.00 97.94 156 GLY A CA 1
ATOM 1225 C C . GLY A 1 156 ? -3.222 -8.706 -16.025 1.00 97.94 156 GLY A C 1
ATOM 1226 O O . GLY A 1 156 ? -2.205 -9.405 -16.019 1.00 97.94 156 GLY A O 1
ATOM 1227 N N . ARG A 1 157 ? -3.194 -7.432 -15.611 1.00 97.31 157 ARG A N 1
ATOM 1228 C CA . ARG A 1 157 ? -1.983 -6.784 -15.086 1.00 97.31 157 ARG A CA 1
ATOM 1229 C C . ARG A 1 157 ? -1.530 -7.394 -13.764 1.00 97.31 157 ARG A C 1
ATOM 1231 O O . ARG A 1 157 ? -0.326 -7.531 -13.572 1.00 97.31 157 ARG A O 1
ATOM 1238 N N . LEU A 1 158 ? -2.440 -7.729 -12.850 1.00 98.12 158 LEU A N 1
ATOM 1239 C CA . LEU A 1 158 ? -2.110 -8.411 -11.597 1.00 98.12 158 LEU A CA 1
ATOM 1240 C C . LEU A 1 158 ? -1.452 -9.765 -11.878 1.00 98.12 158 LEU A C 1
ATOM 1242 O O . LEU A 1 158 ? -0.356 -10.011 -11.379 1.00 98.12 158 LEU A O 1
ATOM 1246 N N . ARG A 1 159 ? -2.057 -10.589 -12.740 1.00 97.88 159 ARG A N 1
ATOM 1247 C CA . ARG A 1 159 ? -1.488 -11.873 -13.172 1.00 97.88 159 ARG A CA 1
ATOM 1248 C C . ARG A 1 159 ? -0.084 -11.715 -13.739 1.00 97.88 159 ARG A C 1
ATOM 1250 O O . ARG A 1 159 ? 0.834 -12.394 -13.290 1.00 97.88 159 ARG A O 1
ATOM 1257 N N . ALA A 1 160 ? 0.108 -10.769 -14.657 1.00 97.31 160 ALA A N 1
ATOM 1258 C CA . ALA A 1 160 ? 1.422 -10.499 -15.231 1.00 97.31 160 ALA A CA 1
ATOM 1259 C C . ALA A 1 160 ? 2.448 -10.057 -14.168 1.00 97.31 160 ALA A C 1
ATOM 1261 O O . ALA A 1 160 ? 3.585 -10.514 -14.192 1.00 97.31 160 ALA A O 1
ATOM 1262 N N . LYS A 1 161 ? 2.056 -9.224 -13.190 1.00 97.69 161 LYS A N 1
ATOM 1263 C CA . LYS A 1 161 ? 2.941 -8.822 -12.081 1.00 97.69 161 LYS A CA 1
ATOM 1264 C C . LYS A 1 161 ? 3.352 -10.015 -11.208 1.00 97.69 161 LYS A C 1
ATOM 1266 O O . LYS A 1 161 ? 4.504 -10.075 -10.790 1.00 97.69 161 LYS A O 1
ATOM 1271 N N . LEU A 1 162 ? 2.431 -10.935 -10.911 1.00 96.06 162 LEU A N 1
ATOM 1272 C CA . LEU A 1 162 ? 2.723 -12.121 -10.096 1.00 96.06 162 LEU A CA 1
ATOM 1273 C C . LEU A 1 162 ? 3.671 -13.084 -10.821 1.00 96.06 162 LEU A C 1
ATOM 1275 O O . LEU A 1 162 ? 4.639 -13.546 -10.221 1.00 96.06 162 LEU A O 1
ATOM 1279 N N . VAL A 1 163 ? 3.438 -13.316 -12.117 1.00 94.44 163 VAL A N 1
ATOM 1280 C CA . VAL A 1 163 ? 4.299 -14.154 -12.968 1.00 94.44 163 VAL A CA 1
ATOM 1281 C C . VAL A 1 163 ? 5.693 -13.533 -13.116 1.00 94.44 163 VAL A C 1
ATOM 1283 O O . VAL A 1 163 ? 6.682 -14.144 -12.711 1.00 94.44 163 VAL A O 1
ATOM 1286 N N . ASN A 1 164 ? 5.774 -12.287 -13.593 1.00 92.81 164 ASN A N 1
ATOM 1287 C CA . ASN A 1 164 ? 7.045 -11.598 -13.874 1.00 92.81 164 ASN A CA 1
ATOM 1288 C C . ASN A 1 164 ? 7.799 -11.196 -12.598 1.00 92.81 164 ASN A C 1
ATOM 1290 O O . ASN A 1 164 ? 8.967 -10.821 -12.627 1.00 92.81 164 ASN A O 1
ATOM 1294 N N . GLY A 1 165 ? 7.144 -11.262 -11.438 1.00 88.12 165 GLY A N 1
ATOM 1295 C CA . GLY A 1 165 ? 7.809 -11.101 -10.155 1.00 88.12 165 GLY A CA 1
ATOM 1296 C C . GLY A 1 165 ? 8.710 -12.280 -9.777 1.00 88.12 165 GLY A C 1
ATOM 1297 O O . GLY A 1 165 ? 9.403 -12.193 -8.764 1.00 88.12 165 GLY A O 1
ATOM 1298 N N . GLY A 1 166 ? 8.720 -13.377 -10.546 1.00 80.31 166 GLY A N 1
ATOM 1299 C CA . GLY A 1 166 ? 9.710 -14.453 -10.429 1.00 80.31 166 GLY A CA 1
ATOM 1300 C C . GLY A 1 166 ? 9.748 -15.125 -9.053 1.00 80.31 166 GLY A C 1
ATOM 1301 O O . GLY A 1 166 ? 10.819 -15.481 -8.566 1.00 80.31 166 GLY A O 1
ATOM 1302 N N . GLY A 1 167 ? 8.597 -15.228 -8.376 1.00 84.56 167 GLY A N 1
ATOM 1303 C CA . GLY A 1 167 ? 8.490 -15.754 -7.007 1.00 84.56 167 GLY A CA 1
ATOM 1304 C C . GLY A 1 167 ? 8.956 -14.797 -5.899 1.00 84.56 167 GLY A C 1
ATOM 1305 O O . GLY A 1 167 ? 8.973 -15.182 -4.734 1.00 84.56 167 GLY A O 1
ATOM 1306 N N . ARG A 1 168 ? 9.322 -13.550 -6.229 1.00 91.31 168 ARG A N 1
ATOM 1307 C CA . ARG A 1 168 ? 9.723 -12.513 -5.257 1.00 91.31 168 ARG A CA 1
ATOM 1308 C C . ARG A 1 168 ? 8.540 -11.753 -4.672 1.00 91.31 168 ARG A C 1
ATOM 1310 O O . ARG A 1 168 ? 8.716 -11.066 -3.666 1.00 91.31 168 ARG A O 1
ATOM 1317 N N . ILE A 1 169 ? 7.369 -11.835 -5.310 1.00 95.81 169 ILE A N 1
ATOM 1318 C CA . ILE A 1 169 ? 6.159 -11.200 -4.792 1.00 95.81 169 ILE A CA 1
ATOM 1319 C C . ILE A 1 169 ? 5.708 -11.963 -3.552 1.00 95.81 169 ILE A C 1
ATOM 1321 O O . ILE A 1 169 ? 5.305 -13.116 -3.647 1.00 95.81 169 ILE A O 1
ATOM 1325 N N . GLN A 1 170 ? 5.780 -11.303 -2.402 1.00 96.12 170 GLN A N 1
ATOM 1326 C CA . GLN A 1 170 ? 5.367 -11.838 -1.105 1.00 96.12 170 GLN A CA 1
ATOM 1327 C C . GLN A 1 170 ? 4.131 -11.129 -0.549 1.00 96.12 170 GLN A C 1
ATOM 1329 O O . GLN A 1 170 ? 3.604 -11.543 0.484 1.00 96.12 170 GLN A O 1
ATOM 1334 N N . ALA A 1 171 ? 3.678 -10.050 -1.197 1.00 98.06 171 ALA A N 1
ATOM 1335 C CA . ALA A 1 171 ? 2.450 -9.380 -0.804 1.00 98.06 171 ALA A CA 1
ATOM 1336 C C . ALA A 1 171 ? 1.712 -8.681 -1.954 1.00 98.06 171 ALA A C 1
ATOM 1338 O O . ALA A 1 171 ? 2.319 -8.173 -2.901 1.00 98.06 171 ALA A O 1
ATOM 1339 N N . VAL A 1 172 ? 0.391 -8.593 -1.814 1.00 98.62 172 VAL A N 1
ATOM 1340 C CA . VAL A 1 172 ? -0.501 -7.783 -2.647 1.00 98.62 172 VAL A CA 1
ATOM 1341 C C . VAL A 1 172 ? -1.196 -6.747 -1.769 1.00 98.62 172 VAL A C 1
ATOM 1343 O O . VAL A 1 172 ? -1.784 -7.084 -0.746 1.00 98.62 172 VAL A O 1
ATOM 1346 N N . TYR A 1 173 ? -1.133 -5.481 -2.175 1.00 98.69 173 TYR A N 1
ATOM 1347 C CA . TYR A 1 173 ? -1.817 -4.365 -1.526 1.00 98.69 173 TYR A CA 1
ATOM 1348 C C . TYR A 1 173 ? -3.044 -3.965 -2.345 1.00 98.69 173 TYR A C 1
ATOM 1350 O O . TYR A 1 173 ? -2.924 -3.589 -3.514 1.00 98.69 173 TYR A O 1
ATOM 1358 N N . LEU A 1 174 ? -4.223 -4.044 -1.738 1.00 98.50 174 LEU A N 1
ATOM 1359 C CA . LEU A 1 174 ? -5.483 -3.623 -2.335 1.00 98.50 174 LEU A CA 1
ATOM 1360 C C . LEU A 1 174 ? -5.619 -2.109 -2.204 1.00 98.50 174 LEU A C 1
ATOM 1362 O O . LEU A 1 174 ? -5.485 -1.580 -1.108 1.00 98.50 174 LEU A O 1
ATOM 1366 N N . GLN A 1 175 ? -5.919 -1.428 -3.307 1.00 96.50 175 GLN A N 1
ATOM 1367 C CA . GLN A 1 175 ? -6.235 0.004 -3.326 1.00 96.50 175 GLN A CA 1
ATOM 1368 C C . GLN A 1 175 ? -7.404 0.330 -2.380 1.00 96.50 175 GLN A C 1
ATOM 1370 O O . GLN A 1 175 ? -8.261 -0.517 -2.164 1.00 96.50 175 GLN A O 1
ATOM 1375 N N . ALA A 1 176 ? -7.502 1.558 -1.866 1.00 96.25 176 ALA A N 1
ATOM 1376 C CA . ALA A 1 176 ? -8.678 1.975 -1.101 1.00 96.25 176 ALA A CA 1
ATOM 1377 C C . ALA A 1 176 ? -9.945 2.071 -1.982 1.00 96.25 176 ALA A C 1
ATOM 1379 O O . ALA A 1 176 ? -9.901 2.516 -3.135 1.00 96.25 176 ALA A O 1
ATOM 1380 N N . GLY A 1 177 ? -11.097 1.711 -1.414 1.00 97.44 177 GLY A N 1
ATOM 1381 C CA . GLY A 1 177 ? -12.403 1.820 -2.063 1.00 97.44 177 GLY A CA 1
ATOM 1382 C C . GLY A 1 177 ? -13.558 1.607 -1.085 1.00 97.44 177 GLY A C 1
ATOM 1383 O O . GLY A 1 177 ? -13.334 1.433 0.106 1.00 97.44 177 GLY A O 1
ATOM 1384 N N . SER A 1 178 ? -14.794 1.657 -1.587 1.00 97.94 178 SER A N 1
ATOM 1385 C CA . SER A 1 178 ? -16.027 1.588 -0.771 1.00 97.94 178 SER A CA 1
ATOM 1386 C C . SER A 1 178 ? -17.060 0.559 -1.252 1.00 97.94 178 SER A C 1
ATOM 1388 O O . SER A 1 178 ? -18.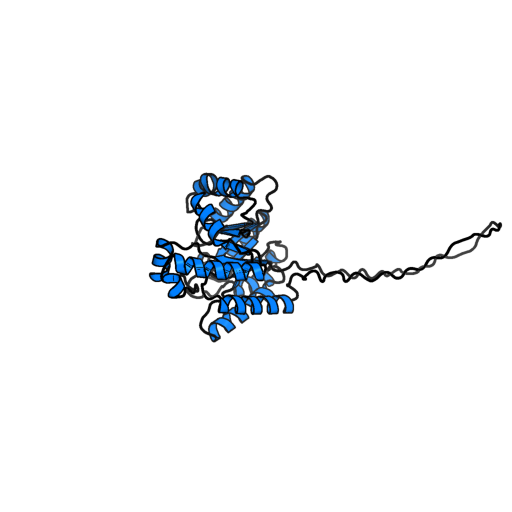098 0.378 -0.620 1.00 97.94 178 SER A O 1
ATOM 1390 N N . ASP A 1 179 ? -16.802 -0.115 -2.374 1.00 98.06 179 ASP A N 1
ATOM 1391 C CA . ASP A 1 179 ? -17.744 -1.067 -2.972 1.00 98.06 179 ASP A CA 1
ATOM 1392 C C . ASP A 1 179 ? -17.475 -2.479 -2.437 1.00 98.06 179 ASP A C 1
ATOM 1394 O O . ASP A 1 179 ? -16.571 -3.176 -2.901 1.00 98.06 179 ASP A O 1
ATOM 1398 N N . VAL A 1 180 ? -18.245 -2.877 -1.419 1.00 98.12 180 VAL A N 1
ATOM 1399 C CA . VAL A 1 180 ? -18.088 -4.169 -0.729 1.00 98.12 180 VAL A CA 1
ATOM 1400 C C . VAL A 1 180 ? -18.253 -5.364 -1.689 1.00 98.12 180 VAL A C 1
ATOM 1402 O O . VAL A 1 180 ? -17.368 -6.221 -1.685 1.00 98.12 180 VAL A O 1
ATOM 1405 N N . PRO A 1 181 ? -19.294 -5.439 -2.551 1.00 98.00 181 PRO A N 1
ATOM 1406 C CA . PRO A 1 181 ? -19.400 -6.518 -3.538 1.00 98.00 181 PRO A CA 1
ATOM 1407 C C . PRO A 1 181 ? -18.194 -6.623 -4.478 1.00 98.00 181 PRO A C 1
ATOM 1409 O O . PRO A 1 181 ? -17.705 -7.724 -4.736 1.00 98.00 181 PRO A O 1
ATOM 1412 N N . ARG A 1 182 ? -17.669 -5.493 -4.976 1.00 97.75 182 ARG A N 1
ATOM 1413 C CA . ARG A 1 182 ? -16.470 -5.512 -5.832 1.00 97.75 182 ARG A CA 1
ATOM 1414 C C . ARG A 1 182 ? -15.229 -5.972 -5.085 1.00 97.75 182 ARG A C 1
ATOM 1416 O O . ARG A 1 182 ? -14.432 -6.704 -5.665 1.00 97.75 182 ARG A O 1
ATOM 1423 N N . LEU A 1 183 ? -15.071 -5.588 -3.817 1.00 98.44 183 LEU A N 1
ATOM 1424 C CA . LEU A 1 183 ? -13.985 -6.105 -2.988 1.00 98.44 183 LEU A CA 1
ATOM 1425 C C . LEU A 1 183 ? -14.059 -7.634 -2.878 1.00 98.44 183 LEU A C 1
ATOM 1427 O O . LEU A 1 183 ? -13.054 -8.299 -3.113 1.00 98.44 183 LEU A O 1
ATOM 1431 N N . GLN A 1 184 ? -15.231 -8.188 -2.557 1.00 98.44 184 GLN A N 1
ATOM 1432 C CA . GLN A 1 184 ? -15.421 -9.638 -2.429 1.00 98.44 184 GLN A CA 1
ATOM 1433 C C . GLN A 1 184 ? -15.082 -10.367 -3.734 1.00 98.44 184 GLN A C 1
ATOM 1435 O O . GLN A 1 184 ? -14.323 -11.334 -3.723 1.00 98.44 184 GLN A O 1
ATOM 1440 N N . GLN A 1 185 ? -15.581 -9.864 -4.867 1.00 98.00 185 GLN A N 1
ATOM 1441 C CA . GLN A 1 185 ? -15.265 -10.431 -6.177 1.00 98.00 185 GLN A CA 1
ATOM 1442 C C . GLN A 1 185 ? -13.765 -10.340 -6.495 1.00 98.00 185 GLN A C 1
ATOM 1444 O O . GLN A 1 185 ? -13.178 -11.312 -6.961 1.00 98.00 185 GLN A O 1
ATOM 1449 N N . GLY A 1 186 ? -13.134 -9.193 -6.234 1.00 98.19 186 GLY A N 1
ATOM 1450 C CA . GLY A 1 186 ? -11.706 -9.002 -6.484 1.00 98.19 186 GLY A CA 1
ATOM 1451 C C . GLY A 1 186 ? -10.822 -9.886 -5.602 1.00 98.19 186 GLY A C 1
ATOM 1452 O O . GLY A 1 186 ? -9.820 -10.415 -6.076 1.00 98.19 186 GLY A O 1
ATOM 1453 N N . LEU A 1 187 ? -11.204 -10.101 -4.340 1.00 98.44 187 LEU A N 1
ATOM 1454 C CA . LEU A 1 187 ? -10.527 -11.045 -3.449 1.00 98.44 187 LEU A CA 1
ATOM 1455 C C . LEU A 1 187 ? -10.658 -12.483 -3.941 1.00 98.44 187 LEU A C 1
ATOM 1457 O O . LEU A 1 187 ? -9.657 -13.192 -3.956 1.00 98.44 187 LEU A O 1
ATOM 1461 N N . LYS A 1 188 ? -11.844 -12.882 -4.413 1.00 98.06 188 LYS A N 1
ATOM 1462 C CA . LYS A 1 188 ? -12.029 -14.197 -5.029 1.00 98.06 188 LYS A CA 1
ATOM 1463 C C . LYS A 1 188 ? -11.110 -14.386 -6.239 1.00 98.06 188 LYS A C 1
ATOM 1465 O O . LYS A 1 188 ? -10.411 -15.387 -6.320 1.00 98.06 188 LYS A O 1
ATOM 1470 N N . VAL A 1 189 ? -11.061 -13.408 -7.146 1.00 97.94 189 VAL A N 1
ATOM 1471 C CA . VAL A 1 189 ? -10.163 -13.458 -8.313 1.00 97.94 189 VAL A CA 1
ATOM 1472 C C . VAL A 1 189 ? -8.699 -13.564 -7.884 1.00 97.94 189 VAL A C 1
ATOM 1474 O O . VAL A 1 189 ? -7.946 -14.353 -8.450 1.00 97.94 189 VAL A O 1
ATOM 1477 N N . LEU A 1 190 ? -8.283 -12.791 -6.876 1.00 98.00 190 LEU A N 1
ATOM 1478 C CA . LEU A 1 190 ? -6.926 -12.860 -6.339 1.00 98.00 190 LEU A CA 1
ATOM 1479 C C . LEU A 1 190 ? -6.620 -14.242 -5.743 1.00 98.00 190 LEU A C 1
ATOM 1481 O O . LEU A 1 190 ? -5.535 -14.760 -5.979 1.00 98.00 190 LEU A O 1
ATOM 1485 N N . GLN A 1 191 ? -7.547 -14.841 -4.996 1.00 97.25 191 GLN A N 1
ATOM 1486 C CA . GLN A 1 191 ? -7.381 -16.176 -4.415 1.00 97.25 191 GLN A CA 1
ATOM 1487 C C . GLN A 1 191 ? -7.248 -17.250 -5.491 1.00 97.25 191 GLN A C 1
ATOM 1489 O O . GLN A 1 191 ? -6.259 -17.979 -5.476 1.00 97.25 191 GLN A O 1
ATOM 1494 N N . ASP A 1 192 ? -8.178 -17.279 -6.451 1.00 96.88 192 ASP A N 1
ATOM 1495 C CA . ASP A 1 192 ? -8.164 -18.227 -7.570 1.00 96.88 192 ASP A CA 1
ATOM 1496 C C . ASP A 1 192 ? -6.830 -18.118 -8.344 1.00 96.88 192 ASP A C 1
ATOM 1498 O O . ASP A 1 192 ? -6.210 -19.118 -8.698 1.00 96.88 192 ASP A O 1
ATOM 1502 N N . LEU A 1 193 ? -6.329 -16.892 -8.541 1.00 96.19 193 LEU A N 1
ATOM 1503 C CA . LEU A 1 193 ? -5.051 -16.631 -9.204 1.00 96.19 193 LEU A CA 1
ATOM 1504 C C . LEU A 1 193 ? -3.832 -17.070 -8.376 1.00 96.19 193 LEU A C 1
ATOM 1506 O O . LEU A 1 193 ? -2.862 -17.590 -8.927 1.00 96.19 193 LEU A O 1
ATOM 1510 N N . LEU A 1 194 ? -3.839 -16.836 -7.063 1.00 95.38 194 LEU A N 1
ATOM 1511 C CA . LEU A 1 194 ? -2.758 -17.287 -6.185 1.00 95.38 194 LEU A CA 1
ATOM 1512 C C . LEU A 1 194 ? -2.716 -18.815 -6.100 1.00 95.38 194 LEU A C 1
ATOM 1514 O O . LEU A 1 194 ? -1.625 -19.379 -6.091 1.00 95.38 194 LEU A O 1
ATOM 1518 N N . GLU A 1 195 ? -3.869 -19.477 -6.074 1.00 94.25 195 GLU A N 1
ATOM 1519 C CA . GLU A 1 195 ? -3.973 -20.936 -6.123 1.00 94.25 195 GLU A CA 1
ATOM 1520 C C . GLU A 1 195 ? -3.459 -21.487 -7.457 1.00 94.25 195 GLU A C 1
ATOM 1522 O O . GLU A 1 195 ? -2.579 -22.347 -7.463 1.00 94.25 195 GLU A O 1
ATOM 1527 N N . GLU A 1 196 ? -3.907 -20.917 -8.581 1.00 94.62 196 GLU A N 1
ATOM 1528 C CA . GLU A 1 196 ? -3.448 -21.287 -9.925 1.00 94.62 196 GLU A CA 1
ATOM 1529 C C . GLU A 1 196 ? -1.915 -21.216 -10.059 1.00 94.62 196 GLU A C 1
ATOM 1531 O O . GLU A 1 196 ? -1.290 -22.067 -10.695 1.00 94.62 196 GLU A O 1
ATOM 1536 N N . LEU A 1 197 ? -1.288 -20.209 -9.443 1.00 92.44 197 LEU A N 1
ATOM 1537 C CA . LEU A 1 197 ? 0.161 -19.996 -9.490 1.00 92.44 197 LEU A CA 1
ATOM 1538 C C . LEU A 1 197 ? 0.943 -20.763 -8.403 1.00 92.44 197 LEU A C 1
ATOM 1540 O O . LEU A 1 197 ? 2.171 -20.626 -8.334 1.00 92.44 197 LEU A O 1
ATOM 1544 N N . GLY A 1 198 ? 0.272 -21.545 -7.548 1.00 91.44 198 GLY A N 1
ATOM 1545 C CA . GLY A 1 198 ? 0.896 -22.259 -6.427 1.00 91.44 198 GLY A CA 1
ATOM 1546 C C . GLY A 1 198 ? 1.504 -21.321 -5.376 1.00 91.44 198 GLY A C 1
ATOM 1547 O O . GLY A 1 198 ? 2.580 -21.586 -4.838 1.00 91.44 198 GLY A O 1
ATOM 1548 N N . MET A 1 199 ? 0.859 -20.175 -5.154 1.00 88.69 199 MET A N 1
ATOM 1549 C CA . MET A 1 199 ? 1.273 -19.092 -4.253 1.00 88.69 199 MET A CA 1
ATOM 1550 C C . MET A 1 199 ? 0.313 -18.903 -3.064 1.00 88.69 199 MET A C 1
ATOM 1552 O O . MET A 1 199 ? 0.522 -18.004 -2.242 1.00 88.69 199 MET A O 1
ATOM 1556 N N . SER A 1 200 ? -0.743 -19.715 -2.973 1.00 79.69 200 SER A N 1
ATOM 1557 C CA . SER A 1 200 ? -1.659 -19.743 -1.835 1.00 79.69 200 SER A CA 1
ATOM 1558 C C . SER A 1 200 ? -0.999 -20.395 -0.615 1.00 79.69 200 SER A C 1
ATOM 1560 O O . SER A 1 200 ? -0.199 -21.326 -0.720 1.00 79.69 200 SER A O 1
ATOM 1562 N N . GLY A 1 201 ? -1.316 -19.883 0.575 1.00 58.84 201 GLY A N 1
ATOM 1563 C CA . GLY A 1 201 ? -0.992 -20.578 1.817 1.00 58.84 201 GLY A CA 1
ATOM 1564 C C . GLY A 1 201 ? -1.930 -21.744 1.966 1.00 58.84 201 GLY A C 1
ATOM 1565 O O . GLY A 1 201 ? -3.139 -21.530 1.974 1.00 58.84 201 GLY A O 1
ATOM 1566 N N . GLY A 1 202 ? -1.382 -22.954 2.065 1.00 41.50 202 GLY A N 1
ATOM 1567 C CA . GLY A 1 202 ? -2.176 -24.117 2.415 1.00 41.50 202 GLY A CA 1
ATOM 1568 C C . GLY A 1 202 ? -2.989 -23.791 3.661 1.00 41.50 202 GLY A C 1
ATOM 1569 O O . GLY A 1 202 ? -2.425 -23.505 4.720 1.00 41.50 202 GLY A O 1
ATOM 1570 N N . GLN A 1 203 ? -4.315 -23.822 3.528 1.00 37.94 203 GLN A N 1
ATOM 1571 C CA . GLN A 1 203 ? -5.146 -24.152 4.669 1.00 37.94 203 GLN A CA 1
ATOM 1572 C C . GLN A 1 203 ? -4.559 -25.453 5.216 1.00 37.94 203 GLN A C 1
ATOM 1574 O O . GLN A 1 203 ? -4.341 -26.397 4.455 1.00 37.94 203 GLN A O 1
ATOM 1579 N N . GLN A 1 204 ? -4.194 -25.471 6.496 1.00 35.84 204 GLN A N 1
ATOM 1580 C CA . GLN A 1 204 ? -3.895 -26.726 7.165 1.00 35.84 204 GLN A CA 1
ATOM 1581 C C . GLN A 1 204 ? -5.156 -27.580 7.029 1.00 35.84 204 GLN A C 1
ATOM 1583 O O . GLN A 1 204 ? -6.135 -27.351 7.736 1.00 35.84 204 GLN A O 1
ATOM 1588 N N . GLU A 1 205 ? -5.157 -28.508 6.072 1.00 34.38 205 GLU A N 1
ATOM 1589 C CA . GLU A 1 205 ? -6.109 -29.604 6.057 1.00 34.38 205 GLU A CA 1
ATOM 1590 C C . GLU A 1 205 ? -5.971 -30.276 7.417 1.00 34.38 205 GLU A C 1
ATOM 1592 O O . GLU A 1 205 ? -4.896 -30.764 7.784 1.00 34.38 205 GLU A O 1
ATOM 1597 N N . GLY A 1 206 ? -7.044 -30.199 8.204 1.00 34.34 206 GLY A N 1
ATOM 1598 C CA . GLY A 1 206 ? -7.132 -30.883 9.475 1.00 34.34 206 GLY A CA 1
ATOM 1599 C C . GLY A 1 206 ? -6.726 -32.331 9.259 1.00 34.34 206 GLY A C 1
ATOM 1600 O O . GLY A 1 206 ? -7.310 -33.029 8.429 1.00 34.34 206 GLY A O 1
ATOM 1601 N N . GLN A 1 207 ? -5.699 -32.755 9.994 1.00 34.16 207 GLN A N 1
ATOM 1602 C CA . GLN A 1 207 ? -5.408 -34.162 10.192 1.00 34.16 207 GLN A CA 1
ATOM 1603 C C . GLN A 1 207 ? -6.715 -34.821 10.624 1.00 34.16 207 GLN A C 1
ATOM 1605 O O . GLN A 1 207 ? -7.196 -34.606 11.734 1.00 34.16 207 GLN A O 1
ATOM 1610 N N . GLN A 1 208 ? -7.324 -35.574 9.710 1.00 36.41 208 GLN A N 1
ATOM 1611 C CA . GLN A 1 208 ? -8.329 -36.549 10.075 1.00 36.41 208 GLN A CA 1
ATOM 1612 C C . GLN A 1 208 ? -7.614 -37.561 10.957 1.00 36.41 208 GLN A C 1
ATOM 1614 O O . GLN A 1 208 ? -6.723 -38.281 10.500 1.00 36.41 208 GLN A O 1
ATOM 1619 N N . ASP A 1 209 ? -7.987 -37.547 12.233 1.00 36.56 209 ASP A N 1
ATOM 1620 C CA . ASP A 1 209 ? -7.643 -38.564 13.206 1.00 36.56 209 ASP A CA 1
ATOM 1621 C C . ASP A 1 209 ? -7.935 -39.940 12.604 1.00 36.56 209 ASP A C 1
ATOM 1623 O O . ASP A 1 209 ? -9.083 -40.368 12.454 1.00 36.56 209 ASP A O 1
ATOM 1627 N N . GLY A 1 210 ? -6.857 -40.626 12.227 1.00 38.28 210 GLY A N 1
ATOM 1628 C CA . GLY A 1 210 ? -6.881 -42.035 11.893 1.00 38.28 210 GLY A CA 1
ATOM 1629 C C . GLY A 1 210 ? -7.354 -42.801 13.118 1.00 38.28 210 GLY A C 1
ATOM 1630 O O . GLY A 1 210 ? -6.643 -42.909 14.117 1.00 38.28 210 GLY A O 1
ATOM 1631 N N . GLN A 1 211 ? -8.580 -43.309 13.028 1.00 39.59 211 GLN A N 1
ATOM 1632 C CA . GLN A 1 211 ? -9.187 -44.181 14.017 1.00 39.59 211 GLN A CA 1
ATOM 1633 C C . GLN A 1 211 ? -8.264 -45.353 14.361 1.00 39.59 211 GLN A C 1
ATOM 1635 O O . GLN A 1 211 ? -7.788 -46.099 13.506 1.00 39.59 211 GLN A O 1
ATOM 1640 N N . GLN A 1 212 ? -8.066 -45.496 15.666 1.00 36.06 212 GLN A N 1
ATOM 1641 C CA . GLN A 1 212 ? -7.426 -46.612 16.339 1.00 36.06 212 GLN A CA 1
ATOM 1642 C C . GLN A 1 212 ? -8.196 -47.917 16.076 1.00 36.06 212 GLN A C 1
ATOM 1644 O O . GLN A 1 212 ? -9.413 -47.971 16.247 1.00 36.06 212 GLN A O 1
ATOM 1649 N N . GLN A 1 213 ? -7.474 -48.992 15.759 1.00 36.34 213 GLN A N 1
ATOM 1650 C CA . GLN A 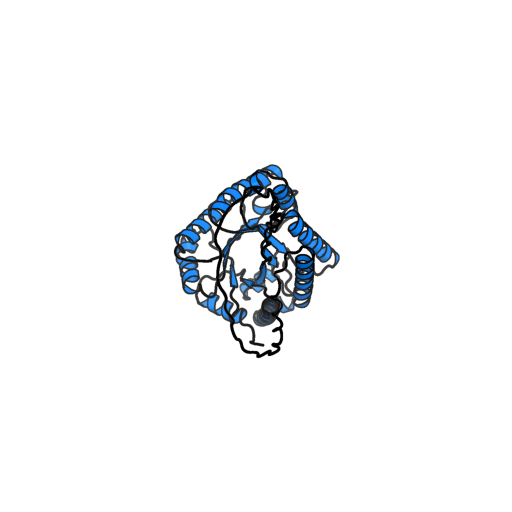1 213 ? -7.908 -50.363 16.043 1.00 36.34 213 GLN A CA 1
ATOM 1651 C C . GLN A 1 213 ? -7.023 -50.948 17.156 1.00 36.34 213 GLN A C 1
ATOM 1653 O O . GLN A 1 213 ? -5.807 -50.746 17.119 1.00 36.34 213 GLN A O 1
ATOM 1658 N N . PRO A 1 214 ? -7.593 -51.678 18.134 1.00 46.16 214 PRO A N 1
ATOM 1659 C CA . PRO A 1 214 ? -6.836 -52.316 19.200 1.00 46.16 214 PRO A CA 1
ATOM 1660 C C . PRO A 1 214 ? -6.460 -53.755 18.819 1.00 46.16 214 PRO A C 1
ATOM 1662 O O . PRO A 1 214 ? -7.276 -54.508 18.291 1.00 46.16 214 PRO A O 1
ATOM 1665 N N . GLY A 1 215 ? -5.237 -54.159 19.150 1.00 36.41 215 GLY A N 1
ATOM 1666 C CA . GLY A 1 215 ? -4.781 -55.543 19.043 1.00 36.41 215 GLY A CA 1
ATOM 1667 C C . GLY A 1 215 ? -3.807 -55.864 20.167 1.00 36.41 215 GLY A C 1
ATOM 1668 O O . GLY A 1 215 ? -2.629 -55.535 20.081 1.00 36.41 215 GLY A O 1
ATOM 1669 N N . ALA A 1 216 ? -4.330 -56.463 21.235 1.00 38.69 216 ALA A N 1
ATOM 1670 C CA . ALA A 1 216 ? -3.576 -57.050 22.335 1.00 38.69 216 ALA A CA 1
ATOM 1671 C C . ALA A 1 216 ? -2.888 -58.359 21.904 1.00 38.69 216 ALA A C 1
ATOM 1673 O O . ALA A 1 216 ? -3.397 -59.059 21.029 1.00 38.69 216 ALA A O 1
ATOM 1674 N N . GLY A 1 217 ? -1.790 -58.734 22.566 1.00 33.03 217 GLY A N 1
ATOM 1675 C CA . GLY A 1 217 ? -1.251 -60.093 22.471 1.00 33.03 217 GLY A CA 1
ATOM 1676 C C . GLY A 1 217 ? 0.174 -60.241 22.991 1.00 33.03 217 GLY A C 1
ATOM 1677 O O . GLY A 1 217 ? 1.103 -59.697 22.406 1.00 33.03 217 GLY A O 1
ATOM 1678 N N . ASP A 1 218 ? 0.314 -60.990 24.080 1.00 37.00 218 ASP A N 1
ATOM 1679 C CA . ASP A 1 218 ? 1.512 -61.209 24.889 1.00 37.00 218 ASP A CA 1
ATOM 1680 C C . ASP A 1 218 ? 2.652 -62.014 24.222 1.00 37.00 218 ASP A C 1
ATOM 1682 O O . ASP A 1 218 ? 2.480 -62.733 23.238 1.00 37.00 218 ASP A O 1
ATOM 1686 N N . ALA A 1 219 ? 3.833 -61.903 24.843 1.00 37.91 219 ALA A N 1
ATOM 1687 C CA . ALA A 1 219 ? 5.062 -62.691 24.641 1.00 37.91 219 ALA A CA 1
ATOM 1688 C C . ALA A 1 219 ? 4.875 -64.186 25.076 1.00 37.91 219 ALA A C 1
ATOM 1690 O O . ALA A 1 219 ? 3.795 -64.488 25.586 1.00 37.91 219 ALA A O 1
ATOM 1691 N N . PRO A 1 220 ? 5.847 -65.147 24.978 1.00 52.00 220 PRO A N 1
ATOM 1692 C CA . PRO A 1 220 ? 7.252 -65.006 25.401 1.00 52.00 220 PRO A CA 1
ATOM 1693 C C . PRO A 1 220 ? 8.331 -65.832 24.640 1.00 52.00 220 PRO A C 1
ATOM 1695 O O . PRO A 1 220 ? 8.095 -66.544 23.670 1.00 52.00 220 PRO A O 1
ATOM 1698 N N . ALA A 1 221 ? 9.557 -65.667 25.146 1.00 40.00 221 ALA A N 1
ATOM 1699 C CA . ALA A 1 221 ? 10.874 -66.161 24.742 1.00 40.00 221 ALA A CA 1
ATOM 1700 C C . ALA A 1 221 ? 11.059 -67.674 24.494 1.00 40.00 221 ALA A C 1
ATOM 1702 O O . ALA A 1 221 ? 10.421 -68.494 25.145 1.00 40.00 221 ALA A O 1
ATOM 1703 N N . GLN A 1 222 ? 12.100 -68.023 23.716 1.00 39.91 222 GLN A N 1
ATOM 1704 C CA . GLN A 1 222 ? 12.928 -69.221 23.937 1.00 39.91 222 GLN A CA 1
ATOM 1705 C C . GLN A 1 222 ? 14.370 -69.075 23.397 1.00 39.91 222 GLN A C 1
ATOM 1707 O O . GLN A 1 222 ? 14.634 -68.419 22.394 1.00 39.91 222 GLN A O 1
ATOM 1712 N N . GLN A 1 223 ? 15.296 -69.682 24.143 1.00 41.31 223 GLN A N 1
ATOM 1713 C CA . GLN 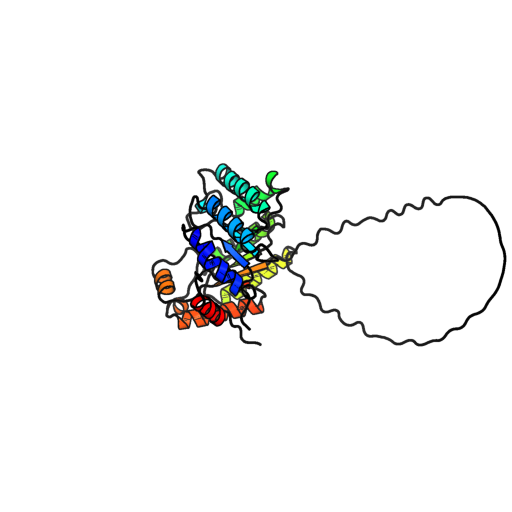A 1 223 ? 16.761 -69.679 24.032 1.00 41.31 223 GLN A CA 1
ATOM 1714 C C . GLN A 1 223 ? 17.293 -70.617 22.925 1.00 41.31 223 GLN A C 1
ATOM 1716 O O . GLN A 1 223 ? 16.672 -71.648 22.681 1.00 41.31 223 GLN A O 1
ATOM 1721 N N . ARG A 1 224 ? 18.516 -70.374 22.406 1.00 38.88 224 ARG A N 1
ATOM 1722 C CA . ARG A 1 224 ? 19.698 -71.278 22.540 1.00 38.88 224 ARG A CA 1
ATOM 1723 C C . ARG A 1 224 ? 20.933 -70.848 21.713 1.00 38.88 224 ARG A C 1
ATOM 1725 O O . ARG A 1 224 ? 20.883 -70.717 20.501 1.00 38.88 224 ARG A O 1
ATOM 1732 N N . SER A 1 225 ? 22.032 -70.666 22.452 1.00 37.06 225 SER A N 1
ATOM 1733 C CA . SER A 1 225 ? 23.446 -71.051 22.235 1.00 37.06 225 SER A CA 1
ATOM 1734 C C . SER A 1 225 ? 24.072 -71.234 20.832 1.00 37.06 225 SER A C 1
ATOM 1736 O O . SER A 1 225 ? 23.728 -72.173 20.124 1.00 37.06 225 SER A O 1
ATOM 1738 N N . GLY A 1 226 ? 25.202 -70.535 20.620 1.00 36.28 226 GLY A N 1
ATOM 1739 C CA . GLY A 1 226 ? 26.527 -71.171 20.440 1.00 36.28 226 GLY A CA 1
ATOM 1740 C C . GLY A 1 226 ? 27.141 -71.226 19.028 1.00 36.28 226 GLY A C 1
ATOM 1741 O O . GLY A 1 226 ? 26.637 -71.938 18.172 1.00 36.28 226 GLY A O 1
ATOM 1742 N N . GLY A 1 227 ? 28.308 -70.582 18.840 1.00 34.34 227 GLY A N 1
ATOM 1743 C CA . GLY A 1 227 ? 29.272 -70.909 17.768 1.00 34.34 227 GLY A CA 1
ATOM 1744 C C . GLY A 1 227 ? 29.981 -69.720 17.088 1.00 34.34 227 GLY A C 1
ATOM 1745 O O . GLY A 1 227 ? 29.438 -69.111 16.176 1.00 34.34 227 GLY A O 1
ATOM 1746 N N . GLN A 1 228 ? 31.219 -69.422 17.498 1.00 37.28 228 GLN A N 1
ATOM 1747 C CA . GLN A 1 228 ? 32.251 -68.648 16.763 1.00 37.28 228 GLN A CA 1
ATOM 1748 C C . GLN A 1 228 ? 33.129 -69.610 15.906 1.00 37.28 228 GLN A C 1
ATOM 1750 O O . GLN A 1 228 ? 33.088 -70.806 16.193 1.00 37.28 228 GLN A O 1
ATOM 1755 N N . PRO A 1 229 ? 34.082 -69.165 15.042 1.00 53.50 229 PRO A N 1
ATOM 1756 C CA . PRO A 1 229 ? 34.116 -67.995 14.139 1.00 53.50 229 PRO A CA 1
ATOM 1757 C C . PRO A 1 229 ? 34.733 -68.257 12.717 1.00 53.50 229 PRO A C 1
ATOM 1759 O O . PRO A 1 229 ? 35.443 -69.233 12.500 1.00 53.50 229 PRO A O 1
ATOM 1762 N N . SER A 1 230 ? 34.621 -67.239 11.834 1.00 39.91 230 SER A N 1
ATOM 1763 C CA . SER A 1 230 ? 35.614 -66.788 10.807 1.00 39.91 230 SER A CA 1
ATOM 1764 C C . SER A 1 230 ? 35.749 -67.524 9.436 1.00 39.91 230 SER A C 1
ATOM 1766 O O . SER A 1 230 ? 35.311 -68.659 9.304 1.00 39.91 230 SER A O 1
ATOM 1768 N N . PRO A 1 231 ? 36.407 -66.940 8.395 1.00 54.50 231 PRO A N 1
ATOM 1769 C CA . PRO A 1 231 ? 36.040 -65.714 7.654 1.00 54.50 231 PRO A CA 1
ATOM 1770 C C . PRO A 1 231 ? 36.176 -65.866 6.109 1.00 54.50 231 PRO A C 1
ATOM 1772 O O . PRO A 1 231 ? 37.146 -66.442 5.628 1.00 54.50 231 PRO A O 1
ATOM 1775 N N . ALA A 1 232 ? 35.305 -65.262 5.285 1.00 36.69 232 ALA A N 1
ATOM 1776 C CA . ALA A 1 232 ? 35.627 -65.059 3.860 1.00 36.69 232 ALA A CA 1
ATOM 1777 C C . ALA A 1 232 ? 34.775 -63.980 3.162 1.00 36.69 232 ALA A C 1
ATOM 1779 O O . ALA A 1 232 ? 33.575 -64.128 2.973 1.00 36.69 232 ALA A O 1
ATOM 1780 N N . ALA A 1 233 ? 35.481 -62.951 2.689 1.00 38.75 233 ALA A N 1
ATOM 1781 C CA . ALA A 1 233 ? 35.386 -62.390 1.340 1.00 38.75 233 ALA A CA 1
ATOM 1782 C C . ALA A 1 233 ? 34.116 -61.621 0.883 1.00 38.75 233 ALA A C 1
ATOM 1784 O O . ALA A 1 233 ? 33.106 -62.198 0.501 1.00 38.75 233 ALA A O 1
ATOM 1785 N N . ARG A 1 234 ? 34.336 -60.303 0.699 1.00 47.31 234 ARG A N 1
ATOM 1786 C CA . ARG A 1 234 ? 33.971 -59.417 -0.441 1.00 47.31 234 ARG A CA 1
ATOM 1787 C C . ARG A 1 234 ? 33.099 -58.201 -0.076 1.00 47.31 234 ARG A C 1
ATOM 1789 O O . ARG A 1 234 ? 31.976 -58.365 0.388 1.00 47.31 234 ARG A O 1
ATOM 1796 N N . PRO A 1 235 ? 33.564 -56.966 -0.360 1.00 43.53 235 PRO A N 1
ATOM 1797 C CA . PRO A 1 235 ? 32.764 -55.769 -0.153 1.00 43.53 235 PRO A CA 1
ATOM 1798 C C . PRO A 1 235 ? 31.740 -55.596 -1.281 1.00 43.53 235 PRO A C 1
ATOM 1800 O O . PRO A 1 235 ? 32.078 -55.512 -2.464 1.00 43.53 235 PRO A O 1
ATOM 1803 N N . ALA A 1 236 ? 30.474 -55.497 -0.888 1.00 42.91 236 ALA A N 1
ATOM 1804 C CA . ALA A 1 236 ? 29.369 -55.102 -1.742 1.00 42.91 236 ALA A CA 1
ATOM 1805 C C . ALA A 1 236 ? 29.476 -53.606 -2.089 1.00 42.91 236 ALA A C 1
ATOM 1807 O O . ALA A 1 236 ? 29.166 -52.739 -1.274 1.00 42.91 236 ALA A O 1
ATOM 1808 N N . LYS A 1 237 ? 29.852 -53.286 -3.333 1.00 45.28 237 LYS A N 1
ATOM 1809 C CA . LYS A 1 237 ? 29.553 -51.983 -3.949 1.00 45.28 237 LYS A CA 1
ATOM 1810 C C . LYS A 1 237 ? 28.074 -51.958 -4.346 1.00 45.28 237 LYS A C 1
ATOM 1812 O O . LYS A 1 237 ? 27.730 -52.098 -5.513 1.00 45.28 237 LYS A O 1
ATOM 1817 N N . ARG A 1 238 ? 27.186 -51.800 -3.363 1.00 48.03 238 ARG A N 1
ATOM 1818 C CA . ARG A 1 238 ? 25.791 -51.415 -3.608 1.00 48.03 238 ARG A CA 1
ATOM 1819 C C . ARG A 1 238 ? 25.734 -49.895 -3.529 1.00 48.03 238 ARG A C 1
ATOM 1821 O O . ARG A 1 238 ? 25.710 -49.318 -2.446 1.00 48.03 238 ARG A O 1
ATOM 1828 N N . GLN A 1 239 ? 25.803 -49.263 -4.700 1.00 47.75 239 GLN A N 1
ATOM 1829 C CA . GLN A 1 239 ? 25.555 -47.839 -4.888 1.00 47.75 239 GLN A CA 1
ATOM 1830 C C . GLN A 1 239 ? 24.187 -47.498 -4.284 1.00 47.75 239 GLN A C 1
ATOM 1832 O O . GLN A 1 239 ? 23.145 -47.725 -4.891 1.00 47.75 239 GLN A O 1
ATOM 1837 N N . ARG A 1 240 ? 24.192 -46.938 -3.072 1.00 48.75 240 ARG A N 1
ATOM 1838 C CA . ARG A 1 240 ? 23.113 -46.082 -2.586 1.00 48.75 240 ARG A CA 1
ATOM 1839 C C . ARG A 1 240 ? 23.174 -44.794 -3.406 1.00 48.75 240 ARG A C 1
ATOM 1841 O O . ARG A 1 240 ? 23.687 -43.781 -2.949 1.00 48.75 240 ARG A O 1
ATOM 1848 N N . GLN A 1 241 ? 22.659 -44.840 -4.631 1.00 44.81 241 GLN A N 1
ATOM 1849 C CA . GLN A 1 241 ? 22.097 -43.649 -5.256 1.00 44.81 241 GLN A CA 1
ATOM 1850 C C . GLN A 1 241 ? 20.781 -43.366 -4.527 1.00 44.81 241 GLN A C 1
ATOM 1852 O O . GLN A 1 241 ? 19.696 -43.677 -5.000 1.00 44.81 241 GLN A O 1
ATOM 1857 N N . GLN A 1 242 ? 20.894 -42.830 -3.309 1.00 48.44 242 GLN A N 1
ATOM 1858 C CA . GLN A 1 242 ? 19.833 -42.000 -2.768 1.00 48.44 242 GLN A CA 1
ATOM 1859 C C . GLN A 1 242 ? 19.846 -40.746 -3.630 1.00 48.44 242 GLN A C 1
ATOM 1861 O O . GLN A 1 242 ? 20.651 -39.838 -3.433 1.00 48.44 242 GLN A O 1
ATOM 1866 N N . SER A 1 243 ? 18.994 -40.759 -4.647 1.00 47.91 243 SER A N 1
ATOM 1867 C CA . SER A 1 243 ? 18.479 -39.571 -5.298 1.00 47.91 243 SER A CA 1
ATOM 1868 C C . SER A 1 243 ? 17.979 -38.631 -4.206 1.00 47.91 243 SER A C 1
ATOM 1870 O O . SER A 1 243 ? 16.864 -38.774 -3.706 1.00 47.91 243 SER A O 1
ATOM 1872 N N . GLN A 1 244 ? 18.839 -37.696 -3.804 1.00 48.16 244 GLN A N 1
ATOM 1873 C CA . GLN A 1 244 ? 18.430 -36.463 -3.157 1.00 48.16 244 GLN A CA 1
ATOM 1874 C C . GLN A 1 244 ? 17.569 -35.734 -4.185 1.00 48.16 244 GLN A C 1
ATOM 1876 O O . GLN A 1 244 ? 18.065 -34.964 -5.004 1.00 48.16 244 GLN A O 1
ATOM 1881 N N . GLN A 1 245 ? 16.274 -36.051 -4.199 1.00 45.81 245 GLN A N 1
ATOM 1882 C CA . GLN A 1 245 ? 15.272 -35.144 -4.724 1.00 45.81 245 GLN A CA 1
ATOM 1883 C C . GLN A 1 245 ? 15.433 -33.870 -3.903 1.00 45.81 245 GLN A C 1
ATOM 1885 O O . GLN A 1 245 ? 15.036 -33.806 -2.741 1.00 45.81 245 GLN A O 1
ATOM 1890 N N . GLN A 1 246 ? 16.132 -32.899 -4.486 1.00 45.47 246 GLN A N 1
ATOM 1891 C CA . GLN A 1 246 ? 16.171 -31.539 -3.990 1.00 45.47 246 GLN A CA 1
ATOM 1892 C C . GLN A 1 246 ? 14.717 -31.084 -3.962 1.00 45.47 246 GLN A C 1
ATOM 1894 O O . GLN A 1 246 ? 14.112 -30.852 -5.007 1.00 45.47 246 GLN A O 1
ATOM 1899 N N . GLN A 1 247 ? 14.130 -31.071 -2.767 1.00 43.00 247 GLN A N 1
ATOM 1900 C CA . GLN A 1 247 ? 12.816 -30.492 -2.558 1.00 43.00 247 GLN A CA 1
ATOM 1901 C C . GLN A 1 247 ? 12.900 -29.055 -3.065 1.00 43.00 247 GLN A C 1
ATOM 1903 O O . GLN A 1 247 ? 13.744 -28.280 -2.608 1.00 43.00 247 GLN A O 1
ATOM 1908 N N . ALA A 1 248 ? 12.086 -28.733 -4.072 1.00 46.81 248 ALA A N 1
ATOM 1909 C CA . ALA A 1 248 ? 11.966 -27.368 -4.553 1.00 46.81 248 ALA A CA 1
ATOM 1910 C C . ALA A 1 248 ? 11.672 -26.459 -3.345 1.00 46.81 248 ALA A C 1
ATOM 1912 O O . ALA A 1 248 ? 10.885 -26.855 -2.479 1.00 46.81 248 ALA A O 1
ATOM 1913 N N . PRO A 1 249 ? 12.316 -25.284 -3.239 1.00 50.16 249 PRO A N 1
ATOM 1914 C CA . PRO A 1 249 ? 12.113 -24.397 -2.103 1.00 50.16 249 PRO A CA 1
ATOM 1915 C C . PRO A 1 249 ? 10.619 -24.096 -1.958 1.00 50.16 249 PRO A C 1
ATOM 1917 O O . PRO A 1 249 ? 9.990 -23.606 -2.898 1.00 50.16 249 PRO A O 1
ATOM 1920 N N . GLN A 1 250 ? 10.055 -24.428 -0.794 1.00 55.50 250 GLN A N 1
ATOM 1921 C CA . GLN A 1 250 ? 8.654 -24.160 -0.485 1.00 55.50 250 GLN A CA 1
ATOM 1922 C C . GLN A 1 250 ? 8.429 -22.647 -0.561 1.00 55.50 250 GLN A C 1
ATOM 1924 O O . GLN A 1 250 ? 9.043 -21.877 0.182 1.00 55.50 250 GLN A O 1
ATOM 1929 N N . ARG A 1 251 ? 7.601 -22.211 -1.514 1.00 69.88 251 ARG A N 1
ATOM 1930 C CA . ARG A 1 251 ? 7.257 -20.797 -1.676 1.00 69.88 251 ARG A CA 1
ATOM 1931 C C . ARG A 1 251 ? 6.384 -20.375 -0.501 1.00 69.88 251 ARG A C 1
ATOM 1933 O O . ARG A 1 251 ? 5.434 -21.069 -0.156 1.00 69.88 251 ARG A O 1
ATOM 1940 N N . GLN A 1 252 ? 6.722 -19.247 0.119 1.00 77.94 252 GLN A N 1
ATOM 1941 C CA . GLN A 1 252 ? 5.873 -18.677 1.159 1.00 77.94 252 GLN A CA 1
ATOM 1942 C C . GLN A 1 252 ? 4.572 -18.141 0.553 1.00 77.94 252 GLN A C 1
ATOM 1944 O O . GLN A 1 252 ? 4.588 -17.656 -0.583 1.00 77.94 252 GLN A O 1
ATOM 1949 N N . PRO A 1 253 ? 3.465 -18.193 1.309 1.00 90.62 253 PRO A N 1
ATOM 1950 C CA . PRO A 1 253 ? 2.200 -17.656 0.847 1.00 90.62 253 PRO A CA 1
ATOM 1951 C C . PRO A 1 253 ? 2.253 -16.146 0.661 1.00 90.62 253 PRO A C 1
ATOM 1953 O O . PRO A 1 253 ? 2.846 -15.418 1.462 1.00 90.62 253 PRO A O 1
ATOM 1956 N N . VAL A 1 254 ? 1.589 -15.669 -0.388 1.00 95.38 254 VAL A N 1
ATOM 1957 C CA . VAL A 1 254 ? 1.454 -14.232 -0.634 1.00 95.38 254 VAL A CA 1
ATOM 1958 C C . VAL A 1 254 ? 0.495 -13.630 0.385 1.00 95.38 254 VAL A C 1
ATOM 1960 O O . VAL A 1 254 ? -0.663 -14.029 0.485 1.00 95.38 254 VAL A O 1
ATOM 1963 N N . ARG A 1 255 ? 0.972 -12.630 1.128 1.00 97.31 255 ARG A N 1
ATOM 1964 C CA . ARG A 1 255 ? 0.161 -11.869 2.085 1.00 97.31 255 ARG A CA 1
ATOM 1965 C C . ARG A 1 255 ? -0.732 -10.870 1.354 1.00 97.31 255 ARG A C 1
ATOM 1967 O O . ARG A 1 255 ? -0.323 -10.291 0.348 1.00 97.31 255 ARG A O 1
ATOM 1974 N N . VAL A 1 256 ? -1.925 -10.609 1.877 1.00 98.38 256 VAL A N 1
ATOM 1975 C CA . VAL A 1 256 ? -2.838 -9.612 1.303 1.00 98.38 256 VAL A CA 1
ATOM 1976 C C . VAL A 1 256 ? -3.092 -8.509 2.318 1.00 98.38 256 VAL A C 1
ATOM 1978 O O . VAL A 1 256 ? -3.430 -8.774 3.473 1.00 98.38 256 VAL A O 1
ATOM 1981 N N . TYR A 1 257 ? -2.925 -7.267 1.875 1.00 98.62 257 TYR A N 1
ATOM 1982 C CA . TYR A 1 257 ? -3.147 -6.076 2.683 1.00 98.62 257 TYR A CA 1
ATOM 1983 C C . TYR A 1 257 ? -4.254 -5.227 2.085 1.00 98.62 257 TYR A C 1
ATOM 1985 O O . TYR A 1 257 ? -4.208 -4.900 0.902 1.00 98.62 257 TYR A O 1
ATOM 1993 N N . GLY A 1 258 ? -5.238 -4.861 2.896 1.00 98.38 258 GLY A N 1
ATOM 1994 C CA . GLY A 1 258 ? -6.415 -4.128 2.451 1.00 98.38 258 GLY A CA 1
ATOM 1995 C C . GLY A 1 258 ? -6.391 -2.680 2.909 1.00 98.38 258 GLY A C 1
ATOM 1996 O O . GLY A 1 258 ? -6.515 -2.426 4.106 1.00 98.38 258 GLY A O 1
ATOM 1997 N N . SER A 1 259 ? -6.258 -1.725 1.991 1.00 98.19 259 SER A N 1
ATOM 1998 C CA . SER A 1 259 ? -6.251 -0.312 2.367 1.00 98.19 259 SER A CA 1
ATOM 1999 C C . SER A 1 259 ? -7.598 0.146 2.921 1.00 98.19 259 SER A C 1
ATOM 2001 O O . SER A 1 259 ? -8.657 -0.141 2.356 1.00 98.19 259 SER A O 1
ATOM 2003 N N . VAL A 1 260 ? -7.545 0.890 4.025 1.00 97.69 260 VAL A N 1
ATOM 2004 C CA . VAL A 1 260 ? -8.678 1.571 4.651 1.00 97.69 260 VAL A CA 1
ATOM 2005 C C . VAL A 1 260 ? -8.335 3.025 4.934 1.00 97.69 260 VAL A C 1
ATOM 2007 O O . VAL A 1 260 ? -7.208 3.388 5.277 1.00 97.69 260 VAL A O 1
ATOM 2010 N N . LEU A 1 261 ? -9.355 3.865 4.829 1.00 97.06 261 LEU A N 1
ATOM 2011 C CA . LEU A 1 261 ? -9.308 5.265 5.212 1.00 97.06 261 LEU A CA 1
ATOM 2012 C C . LEU A 1 261 ? -10.059 5.430 6.529 1.00 97.06 261 LEU A C 1
ATOM 2014 O O . LEU A 1 261 ? -11.126 4.845 6.693 1.00 97.06 261 LEU A O 1
ATOM 2018 N N . VAL A 1 262 ? -9.527 6.234 7.452 1.00 97.31 262 VAL A N 1
ATOM 2019 C CA . VAL A 1 262 ? -10.245 6.606 8.678 1.00 97.31 262 VAL A CA 1
ATOM 2020 C C . VAL A 1 262 ? -11.150 7.797 8.356 1.00 97.31 262 VAL A C 1
ATOM 2022 O O . VAL A 1 262 ? -10.623 8.890 8.106 1.00 97.31 262 VAL A O 1
ATOM 2025 N N . PRO A 1 263 ? -12.488 7.628 8.337 1.00 97.62 263 PRO A N 1
ATOM 2026 C CA . PRO A 1 263 ? -13.382 8.683 7.891 1.00 97.62 263 PRO A CA 1
ATOM 2027 C C . PRO A 1 263 ? -13.320 9.923 8.779 1.00 97.62 263 PRO A C 1
ATOM 2029 O O . PRO A 1 263 ? -13.360 9.855 10.006 1.00 97.62 263 PRO A O 1
ATOM 2032 N N . SER A 1 264 ? -13.268 11.091 8.146 1.00 97.12 264 SER A N 1
ATOM 2033 C CA . SER A 1 264 ? -13.403 12.385 8.815 1.00 97.12 264 SER A CA 1
ATOM 2034 C C . SER A 1 264 ? -14.041 13.397 7.872 1.00 97.12 264 SER A C 1
ATOM 2036 O O . SER A 1 264 ? -13.904 13.289 6.653 1.00 97.12 264 SER A O 1
ATOM 2038 N N . LYS A 1 265 ? -14.686 14.440 8.412 1.00 97.62 265 LYS A N 1
ATOM 2039 C CA . LYS A 1 265 ? -15.289 15.507 7.588 1.00 97.62 265 LYS A CA 1
ATOM 2040 C C . LYS A 1 265 ? -14.281 16.107 6.599 1.00 97.62 265 LYS A C 1
ATOM 2042 O O . LYS A 1 265 ? -14.609 16.312 5.434 1.00 97.62 265 LYS A O 1
ATOM 2047 N N . LYS A 1 266 ? -13.040 16.330 7.051 1.00 96.00 266 LYS A N 1
ATOM 2048 C CA . LYS A 1 266 ? -11.941 16.853 6.226 1.00 96.00 266 LYS A CA 1
ATOM 2049 C C . LYS A 1 266 ? -11.578 15.895 5.091 1.00 96.00 266 LYS A C 1
ATOM 2051 O O . LYS A 1 266 ? -11.457 16.333 3.951 1.00 96.00 266 LYS A O 1
ATOM 2056 N N . GLN A 1 267 ? -11.415 14.606 5.391 1.00 95.69 267 GLN A N 1
ATOM 2057 C CA . GLN A 1 267 ? -11.077 13.599 4.386 1.00 95.69 267 GLN A CA 1
ATOM 2058 C C . GLN A 1 267 ? -12.195 13.445 3.349 1.00 95.69 267 GLN A C 1
ATOM 2060 O O . GLN A 1 267 ? -11.914 13.471 2.154 1.00 95.69 267 GLN A O 1
ATOM 2065 N N . LEU A 1 268 ? -13.454 13.348 3.786 1.00 97.44 268 LEU A N 1
ATOM 2066 C CA . LEU A 1 268 ? -14.599 13.224 2.881 1.00 97.44 268 LEU A CA 1
ATOM 2067 C C . LEU A 1 268 ? -14.733 14.454 1.977 1.00 97.44 268 LEU A C 1
ATOM 2069 O O . LEU A 1 268 ? -14.924 14.310 0.773 1.00 97.44 268 LEU A O 1
ATOM 2073 N N . ALA A 1 269 ? -14.571 15.663 2.525 1.00 97.00 269 ALA A N 1
ATOM 2074 C CA . ALA A 1 269 ? -14.579 16.893 1.734 1.00 97.00 269 ALA A CA 1
ATOM 2075 C C . ALA A 1 269 ? -13.444 16.917 0.697 1.00 97.00 269 ALA A C 1
ATOM 2077 O O . ALA A 1 269 ? -13.681 17.256 -0.462 1.00 97.00 269 ALA A O 1
ATOM 2078 N N . ALA A 1 270 ? -12.230 16.507 1.083 1.00 95.69 270 ALA A N 1
ATOM 2079 C CA . ALA A 1 270 ? -11.099 16.416 0.165 1.00 95.69 270 ALA A CA 1
ATOM 2080 C C . ALA A 1 270 ? -11.355 15.403 -0.962 1.00 95.69 270 ALA A C 1
ATOM 2082 O O . ALA A 1 270 ? -11.089 15.710 -2.121 1.00 95.69 270 ALA A O 1
ATOM 2083 N N . MET A 1 271 ? -11.923 14.237 -0.642 1.00 95.62 271 MET A N 1
ATOM 2084 C CA . MET A 1 271 ? -12.254 13.205 -1.625 1.00 95.62 271 MET A CA 1
ATOM 2085 C C . MET A 1 271 ? -13.402 13.605 -2.555 1.00 95.62 271 MET A C 1
ATOM 2087 O O . MET A 1 271 ? -13.348 13.270 -3.731 1.00 95.62 271 MET A O 1
ATOM 2091 N N . LYS A 1 272 ? -14.399 14.361 -2.074 1.00 96.00 272 LYS A N 1
ATOM 2092 C CA . LYS A 1 272 ? -15.442 14.956 -2.930 1.00 96.00 272 LYS A CA 1
ATOM 2093 C C . LYS A 1 272 ? -14.864 15.982 -3.898 1.00 96.00 272 LYS A C 1
ATOM 2095 O O . LYS A 1 272 ? -15.228 16.003 -5.066 1.00 96.00 272 LYS A O 1
ATOM 2100 N N . PHE A 1 273 ? -13.985 16.850 -3.398 1.00 95.38 273 PHE A N 1
ATOM 2101 C CA . PHE A 1 273 ? -13.431 17.945 -4.188 1.00 95.38 273 PHE A CA 1
ATOM 2102 C C . PHE A 1 273 ? -12.400 17.459 -5.210 1.00 95.38 273 PHE A C 1
ATOM 2104 O O . PHE A 1 273 ? -12.396 17.898 -6.358 1.00 95.38 273 PHE A O 1
ATOM 2111 N N . ARG A 1 274 ? -11.510 16.554 -4.795 1.00 92.94 274 ARG A N 1
ATOM 2112 C CA . ARG A 1 274 ? -10.449 16.004 -5.636 1.00 92.94 274 ARG A CA 1
ATOM 2113 C C . ARG A 1 274 ? -10.219 14.530 -5.293 1.00 92.94 274 ARG A C 1
ATOM 2115 O O . ARG A 1 274 ? -9.288 14.224 -4.540 1.00 92.94 274 ARG A O 1
ATOM 2122 N N . PRO A 1 275 ? -11.033 13.622 -5.862 1.00 90.62 275 PRO A N 1
ATOM 2123 C CA . PRO A 1 275 ? -10.850 12.191 -5.678 1.00 90.62 275 PRO A CA 1
ATOM 2124 C C . PRO A 1 275 ? -9.430 11.766 -6.053 1.00 90.62 275 PRO A C 1
ATOM 2126 O O . PRO A 1 275 ? -8.842 12.269 -7.020 1.00 90.62 275 PRO A O 1
ATOM 2129 N N . TRP A 1 276 ? -8.866 10.827 -5.301 1.00 89.69 276 TRP A N 1
ATOM 2130 C CA . TRP A 1 276 ? -7.577 10.244 -5.656 1.00 89.69 276 TRP A CA 1
ATOM 2131 C C . TRP A 1 276 ? -7.715 9.364 -6.898 1.00 89.69 276 TRP A C 1
ATOM 2133 O O . TRP A 1 276 ? -8.690 8.635 -7.072 1.00 89.69 276 TRP A O 1
ATOM 2143 N N . GLY A 1 277 ? -6.721 9.427 -7.785 1.00 85.62 277 GLY A N 1
ATOM 2144 C CA . GLY A 1 277 ? -6.744 8.671 -9.032 1.00 85.62 277 GLY A CA 1
ATOM 2145 C C . GLY A 1 277 ? -6.827 7.165 -8.776 1.00 85.62 277 GLY A C 1
ATOM 2146 O O . GLY A 1 277 ? -5.918 6.586 -8.193 1.00 85.62 277 GLY A O 1
ATOM 2147 N N . GLY A 1 278 ? -7.903 6.535 -9.250 1.00 85.19 278 GLY A N 1
ATOM 2148 C CA . GLY A 1 278 ? -8.130 5.095 -9.107 1.00 85.19 278 GLY A CA 1
ATOM 2149 C C . GLY A 1 278 ? -8.848 4.676 -7.822 1.00 85.19 278 GLY A C 1
ATOM 2150 O O . GLY A 1 278 ? -9.293 3.536 -7.759 1.00 85.19 278 GLY A O 1
ATOM 2151 N N . VAL A 1 279 ? -9.030 5.564 -6.845 1.00 92.50 279 VAL A N 1
ATOM 2152 C CA . VAL A 1 279 ? -9.845 5.282 -5.654 1.00 92.50 279 VAL A CA 1
ATOM 2153 C C . VAL A 1 279 ? -11.324 5.450 -6.005 1.00 92.50 279 VAL A C 1
ATOM 2155 O O . VAL A 1 279 ? -11.708 6.441 -6.626 1.00 92.50 279 VAL A O 1
ATOM 2158 N N . PHE A 1 280 ? -12.159 4.488 -5.609 1.00 95.06 280 PHE A N 1
ATOM 2159 C CA . PHE A 1 280 ? -13.609 4.535 -5.823 1.00 95.06 280 PHE A CA 1
ATOM 2160 C C . PHE A 1 280 ? -14.353 4.664 -4.489 1.00 95.06 280 PHE A C 1
ATOM 2162 O O . PHE A 1 280 ? -14.432 3.710 -3.710 1.00 95.06 280 PHE A O 1
ATOM 2169 N N . LEU A 1 281 ? -14.939 5.837 -4.249 1.00 97.06 281 LEU A N 1
ATOM 2170 C CA . LEU A 1 281 ? -15.810 6.105 -3.104 1.00 97.06 281 LEU A CA 1
ATOM 2171 C C . LEU A 1 281 ? -17.232 6.377 -3.604 1.00 97.06 281 LEU A C 1
ATOM 2173 O O . LEU A 1 281 ? -17.411 7.224 -4.474 1.00 97.06 281 LEU A O 1
ATOM 2177 N N . SER A 1 282 ? -18.217 5.641 -3.090 1.00 97.19 282 SER A N 1
ATOM 2178 C CA . SER A 1 282 ? -19.627 5.812 -3.436 1.00 97.19 282 SER A CA 1
ATOM 2179 C C . SER A 1 282 ? -20.177 7.121 -2.872 1.00 97.19 282 SER A C 1
ATOM 2181 O O . SER A 1 282 ? -19.659 7.659 -1.890 1.00 97.19 282 SER A O 1
ATOM 2183 N N . ASP A 1 283 ? -21.271 7.613 -3.453 1.00 97.62 283 ASP A N 1
ATOM 2184 C CA . ASP A 1 283 ? -21.959 8.799 -2.932 1.00 97.62 283 ASP A CA 1
ATOM 2185 C C . ASP A 1 283 ? -22.429 8.588 -1.486 1.00 97.62 283 ASP A C 1
ATOM 2187 O O . ASP A 1 283 ? -22.325 9.497 -0.663 1.00 97.62 283 ASP A O 1
ATOM 2191 N N . GLU A 1 284 ? -22.861 7.367 -1.151 1.00 98.31 284 GLU A N 1
ATOM 2192 C CA . GLU A 1 284 ? -23.205 6.965 0.215 1.00 98.31 284 GLU A CA 1
ATOM 2193 C C . GLU A 1 284 ? -21.998 7.088 1.151 1.00 98.31 284 GLU A C 1
ATOM 2195 O O . GLU A 1 284 ? -22.103 7.739 2.189 1.00 98.31 284 GLU A O 1
ATOM 2200 N N . TYR A 1 285 ? -20.830 6.562 0.763 1.00 98.38 285 TYR A N 1
ATOM 2201 C CA . TYR A 1 285 ? -19.600 6.703 1.547 1.00 98.38 285 TYR A CA 1
ATOM 2202 C C . TYR A 1 285 ? -19.234 8.172 1.758 1.00 98.38 285 TYR A C 1
ATOM 2204 O O . TYR A 1 285 ? -18.809 8.581 2.833 1.00 98.38 285 TYR A O 1
ATOM 2212 N N . LEU A 1 286 ? -19.405 9.000 0.732 1.00 98.12 286 LEU A N 1
ATOM 2213 C CA . LEU A 1 286 ? -19.081 10.416 0.811 1.00 98.12 286 LEU A CA 1
ATOM 2214 C C . LEU A 1 286 ? -20.160 11.227 1.555 1.00 98.12 286 LEU A C 1
ATOM 2216 O O . LEU A 1 286 ? -19.905 12.377 1.915 1.00 98.12 286 LEU A O 1
ATOM 2220 N N . SER A 1 287 ? -21.348 10.679 1.813 1.00 98.00 287 SER A N 1
ATOM 2221 C CA . SER A 1 287 ? -22.487 11.433 2.353 1.00 98.00 287 SER A CA 1
ATOM 2222 C C . SER A 1 287 ? -22.256 11.948 3.779 1.00 98.00 287 SER A C 1
ATOM 2224 O O . SER A 1 287 ? -22.486 13.133 4.035 1.00 98.00 287 SER A O 1
ATOM 2226 N N . SER A 1 288 ? -21.727 11.113 4.678 1.00 98.44 288 SER A N 1
ATOM 2227 C CA . SER A 1 288 ? -21.423 11.466 6.068 1.00 98.44 288 SER A CA 1
ATOM 2228 C C . SER A 1 288 ? -20.301 10.596 6.653 1.00 98.44 288 SER A C 1
ATOM 2230 O O . SER A 1 288 ? -19.903 9.591 6.067 1.00 98.44 288 SER A O 1
ATOM 2232 N N . VAL A 1 289 ? -19.776 10.982 7.822 1.00 98.31 289 VAL A N 1
ATOM 2233 C CA . VAL A 1 28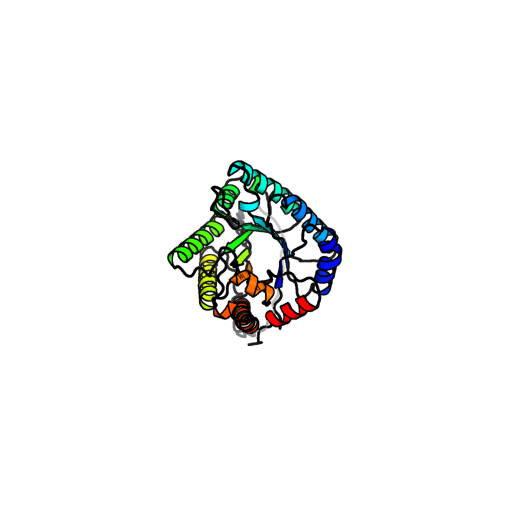9 ? -18.749 10.193 8.532 1.00 98.31 289 VAL A CA 1
ATOM 2234 C C . VAL A 1 289 ? -19.328 8.862 9.009 1.00 98.31 289 VAL A C 1
ATOM 2236 O O . VAL A 1 289 ? -18.653 7.842 8.940 1.00 98.31 289 VAL A O 1
ATOM 2239 N N . GLU A 1 290 ? -20.587 8.863 9.435 1.00 98.44 290 GLU A N 1
ATOM 2240 C CA . GLU A 1 290 ? -21.311 7.692 9.924 1.00 98.44 290 GLU A CA 1
ATOM 2241 C C . GLU A 1 290 ? -21.543 6.671 8.802 1.00 98.44 290 GLU A C 1
ATOM 2243 O O . GLU A 1 290 ? -21.311 5.478 8.997 1.00 98.44 290 GLU A O 1
ATOM 2248 N N . ALA A 1 291 ? -21.938 7.132 7.609 1.00 98.38 291 ALA A N 1
ATOM 2249 C CA . ALA A 1 291 ? -22.097 6.268 6.440 1.00 98.38 291 ALA A CA 1
ATOM 2250 C C . ALA A 1 291 ? -20.751 5.677 5.986 1.00 98.38 291 ALA A C 1
ATOM 2252 O O . ALA A 1 291 ? -20.640 4.471 5.755 1.00 98.38 291 ALA A O 1
ATOM 2253 N N . ALA A 1 292 ? -19.702 6.506 5.933 1.00 98.44 292 ALA A N 1
ATOM 2254 C CA . ALA A 1 292 ? -18.344 6.054 5.649 1.00 98.44 292 ALA A CA 1
ATOM 2255 C C . ALA A 1 292 ? -17.856 5.012 6.670 1.00 98.44 292 ALA A C 1
ATOM 2257 O O . ALA A 1 292 ? -17.276 4.000 6.287 1.00 98.44 292 ALA A O 1
ATOM 2258 N N . ASP A 1 293 ? -18.127 5.218 7.961 1.00 98.25 293 ASP A N 1
ATOM 2259 C CA . ASP A 1 293 ? -17.786 4.267 9.021 1.00 98.25 293 ASP A CA 1
ATOM 2260 C C . ASP A 1 293 ? -18.495 2.931 8.854 1.00 98.25 293 ASP A C 1
ATOM 2262 O O . ASP A 1 293 ? -17.859 1.880 8.961 1.00 98.25 293 ASP A O 1
ATOM 2266 N N . ALA A 1 294 ? -19.800 2.959 8.581 1.00 98.00 294 ALA A N 1
ATOM 2267 C CA . ALA A 1 294 ? -20.581 1.751 8.369 1.00 98.00 294 ALA A CA 1
ATOM 2268 C C . ALA A 1 294 ? -20.032 0.937 7.187 1.00 98.00 294 ALA A C 1
ATOM 2270 O O . ALA A 1 294 ? -19.862 -0.279 7.296 1.00 98.00 294 ALA A O 1
ATOM 2271 N N . ILE A 1 295 ? -19.687 1.599 6.078 1.00 98.38 295 ILE A N 1
ATOM 2272 C CA . ILE A 1 295 ? -19.099 0.938 4.909 1.00 98.38 295 ILE A CA 1
ATOM 2273 C C . ILE A 1 295 ? -17.693 0.415 5.217 1.00 98.38 295 ILE A C 1
ATOM 2275 O O . ILE A 1 295 ? -17.412 -0.747 4.926 1.00 98.38 295 ILE A O 1
ATOM 2279 N N . THR A 1 296 ? -16.823 1.206 5.850 1.00 98.25 296 THR A N 1
ATOM 2280 C CA . THR A 1 296 ? -15.470 0.750 6.195 1.00 98.25 296 THR A CA 1
ATOM 2281 C C . THR A 1 296 ? -15.502 -0.453 7.133 1.00 98.25 296 THR A C 1
ATOM 2283 O O . THR A 1 296 ? -14.760 -1.403 6.908 1.00 98.25 296 THR A O 1
ATOM 2286 N N . ARG A 1 297 ? -16.408 -0.495 8.118 1.00 97.94 297 ARG A N 1
ATOM 2287 C CA . ARG A 1 297 ? -16.584 -1.681 8.977 1.00 97.94 297 ARG A CA 1
ATOM 2288 C C . ARG A 1 297 ? -17.017 -2.918 8.192 1.00 97.94 297 ARG A C 1
ATOM 2290 O O . ARG A 1 297 ? -16.549 -4.012 8.488 1.00 97.94 297 ARG A O 1
ATOM 2297 N N . ARG A 1 298 ? -17.863 -2.764 7.167 1.00 97.94 298 ARG A N 1
ATOM 2298 C CA . ARG A 1 298 ? -18.227 -3.876 6.270 1.00 97.94 298 ARG A CA 1
ATOM 2299 C C . ARG A 1 298 ? -17.025 -4.369 5.460 1.00 97.94 298 ARG A C 1
ATOM 2301 O O . ARG A 1 298 ? -16.853 -5.576 5.340 1.00 97.94 298 ARG A O 1
ATOM 2308 N N . LEU A 1 299 ? -16.179 -3.467 4.951 1.00 98.12 299 LEU A N 1
ATOM 2309 C CA . LEU A 1 299 ? -14.929 -3.843 4.269 1.00 98.12 299 LEU A CA 1
ATOM 2310 C C . LEU A 1 299 ? -13.977 -4.583 5.216 1.00 98.12 299 LEU A C 1
ATOM 2312 O O . LEU A 1 299 ? -13.431 -5.616 4.850 1.00 98.12 299 LEU A O 1
ATOM 2316 N N . VAL A 1 300 ? -13.819 -4.085 6.445 1.00 97.88 300 VAL A N 1
ATOM 2317 C CA . VAL A 1 300 ? -13.002 -4.719 7.490 1.00 97.88 300 VAL A CA 1
ATOM 2318 C C . VAL A 1 300 ? -13.541 -6.104 7.860 1.00 97.88 300 VAL A C 1
ATOM 2320 O O . VAL A 1 300 ? -12.747 -7.015 8.070 1.00 97.88 300 VAL A O 1
ATOM 2323 N N . GLY A 1 301 ? -14.865 -6.289 7.896 1.00 97.50 301 GLY A N 1
ATOM 2324 C CA . GLY A 1 301 ? -15.482 -7.609 8.059 1.00 97.50 301 GLY A CA 1
ATOM 2325 C C . GLY A 1 301 ? -15.051 -8.575 6.954 1.00 97.50 301 GLY A C 1
ATOM 2326 O O . GLY A 1 301 ? -14.514 -9.636 7.247 1.00 97.50 301 GLY A O 1
ATOM 2327 N N . VAL A 1 302 ? -15.149 -8.150 5.687 1.00 97.88 302 VAL A N 1
ATOM 2328 C CA . VAL A 1 302 ? -14.650 -8.942 4.547 1.00 97.88 302 VAL A CA 1
ATOM 2329 C C . VAL A 1 302 ? -13.151 -9.226 4.670 1.00 97.88 302 VAL A C 1
ATOM 2331 O O . VAL A 1 302 ? -12.709 -10.323 4.340 1.00 97.88 302 VAL A O 1
ATOM 2334 N N . TYR A 1 303 ? -12.356 -8.266 5.149 1.00 97.75 303 TYR A N 1
ATOM 2335 C CA . TYR A 1 303 ? -10.930 -8.486 5.372 1.00 97.75 303 TYR A CA 1
ATOM 2336 C C . TYR A 1 303 ? -10.667 -9.568 6.421 1.00 97.75 303 TYR A C 1
ATOM 2338 O O . TYR A 1 303 ? -9.858 -10.457 6.165 1.00 97.75 303 TYR A O 1
ATOM 2346 N N . ALA A 1 304 ? -11.371 -9.538 7.554 1.00 96.44 304 ALA A N 1
ATOM 2347 C CA . ALA A 1 304 ? -11.249 -10.565 8.584 1.00 96.44 304 ALA A CA 1
ATOM 2348 C C . ALA A 1 304 ? -11.620 -11.956 8.056 1.00 96.44 304 ALA A C 1
ATOM 2350 O O . ALA A 1 304 ? -10.837 -12.890 8.224 1.00 96.44 304 ALA A O 1
ATOM 2351 N N . ASP A 1 305 ? -12.752 -12.067 7.356 1.00 95.75 305 ASP A N 1
ATOM 2352 C CA . ASP A 1 305 ? -13.253 -13.336 6.812 1.00 95.75 305 ASP A CA 1
ATOM 2353 C C . ASP A 1 305 ? -12.289 -13.966 5.794 1.00 95.75 305 ASP A C 1
ATOM 2355 O O . ASP A 1 305 ? -12.277 -15.179 5.603 1.00 95.75 305 ASP A O 1
ATOM 2359 N N . GLN A 1 306 ? -11.481 -13.140 5.123 1.00 95.38 306 GLN A N 1
ATOM 2360 C CA . GLN A 1 306 ? -10.594 -13.550 4.030 1.00 95.38 306 GLN A CA 1
ATOM 2361 C C . GLN A 1 306 ? -9.104 -13.502 4.409 1.00 95.38 306 GLN A C 1
ATOM 2363 O O . GLN A 1 306 ? -8.244 -13.613 3.534 1.00 95.38 306 GLN A O 1
ATOM 2368 N N . GLY A 1 307 ? -8.774 -13.307 5.693 1.00 94.94 307 GLY A N 1
ATOM 2369 C CA . GLY A 1 307 ? -7.387 -13.248 6.172 1.00 94.94 307 GLY A CA 1
ATOM 2370 C C . GLY A 1 307 ? -6.579 -12.060 5.631 1.00 94.94 307 GLY A C 1
ATOM 2371 O O . GLY A 1 307 ? -5.351 -12.122 5.556 1.00 94.94 307 GLY A O 1
ATOM 2372 N N . VAL A 1 308 ? -7.249 -10.978 5.232 1.00 97.50 308 VAL A N 1
ATOM 2373 C CA . VAL A 1 308 ? -6.623 -9.741 4.758 1.00 97.50 308 VAL A CA 1
ATOM 2374 C C . VAL A 1 308 ? -6.287 -8.862 5.957 1.00 97.50 308 VAL A C 1
ATOM 2376 O O . VAL A 1 308 ? -7.144 -8.560 6.786 1.00 97.50 308 VAL A O 1
ATOM 2379 N N . LEU A 1 309 ? -5.044 -8.391 6.034 1.00 97.75 309 LEU A N 1
ATOM 2380 C CA . LEU A 1 309 ? -4.625 -7.489 7.102 1.00 97.75 309 LEU A CA 1
ATOM 2381 C C . LEU A 1 309 ? -4.869 -6.021 6.684 1.00 97.75 309 LEU A C 1
ATOM 2383 O O . LEU A 1 309 ? -4.357 -5.597 5.644 1.00 97.75 309 LEU A O 1
ATOM 2387 N N . PRO A 1 310 ? -5.616 -5.215 7.461 1.00 98.44 310 PRO A N 1
ATOM 2388 C CA . PRO A 1 310 ? -5.858 -3.814 7.127 1.00 98.44 310 PRO A CA 1
ATOM 2389 C C . PRO A 1 310 ? -4.569 -2.984 7.031 1.00 98.44 310 PRO A C 1
ATOM 2391 O O . PRO A 1 310 ? -3.676 -3.105 7.871 1.00 98.44 310 PRO A O 1
ATOM 2394 N N . LEU A 1 311 ? -4.499 -2.091 6.043 1.00 98.56 311 LEU A N 1
ATOM 2395 C CA . LEU A 1 311 ? -3.533 -0.995 5.956 1.00 98.56 311 LEU A CA 1
ATOM 2396 C C . LEU A 1 311 ? -4.270 0.328 6.178 1.00 98.56 311 LEU A C 1
ATOM 2398 O O . LEU A 1 311 ? -5.089 0.731 5.360 1.00 98.56 311 LEU A O 1
ATOM 2402 N N . VAL A 1 312 ? -3.963 1.023 7.267 1.00 98.31 312 VAL A N 1
ATOM 2403 C CA . VAL A 1 312 ? -4.524 2.343 7.560 1.00 98.31 312 VAL A CA 1
ATOM 2404 C C . VAL A 1 312 ? -3.740 3.408 6.793 1.00 98.31 312 VAL A C 1
ATOM 2406 O O . VAL A 1 312 ? -2.588 3.694 7.116 1.00 98.31 312 VAL A O 1
ATOM 2409 N N . GLU A 1 313 ? -4.378 4.022 5.793 1.00 95.75 313 GLU A N 1
ATOM 2410 C CA . GLU A 1 313 ? -3.793 5.072 4.936 1.00 95.75 313 GLU A CA 1
ATOM 2411 C C . GLU A 1 313 ? -4.077 6.503 5.439 1.00 95.75 313 GLU A C 1
ATOM 2413 O O . GLU A 1 313 ? -3.992 7.490 4.707 1.00 95.75 313 GLU A O 1
ATOM 2418 N N . THR A 1 314 ? -4.469 6.646 6.703 1.00 94.38 314 THR A N 1
ATOM 2419 C CA . THR A 1 314 ? -4.672 7.948 7.356 1.00 94.38 314 THR A CA 1
ATOM 2420 C C . THR A 1 314 ? -3.594 8.163 8.406 1.00 94.38 314 THR A C 1
ATOM 2422 O O . THR A 1 314 ? -3.152 7.200 9.028 1.00 94.38 314 THR A O 1
ATOM 2425 N N . ALA A 1 315 ? -3.145 9.409 8.580 1.00 93.31 315 ALA A N 1
ATOM 2426 C CA . ALA A 1 315 ? -2.172 9.742 9.614 1.00 93.31 315 ALA A CA 1
ATOM 2427 C C . ALA A 1 315 ? -2.727 9.397 10.999 1.00 93.31 315 ALA A C 1
ATOM 2429 O O . ALA A 1 315 ? -3.887 9.681 11.291 1.00 93.31 315 ALA A O 1
ATOM 2430 N N . VAL A 1 316 ? -1.883 8.767 11.812 1.00 93.50 316 VAL A N 1
ATOM 2431 C CA . VAL A 1 316 ? -2.152 8.435 13.209 1.00 93.50 316 VAL A CA 1
ATOM 2432 C C . VAL A 1 316 ? -1.005 9.042 14.000 1.00 93.50 316 VAL A C 1
ATOM 2434 O O . VAL A 1 316 ? 0.120 8.546 13.948 1.00 93.50 316 VAL A O 1
ATOM 2437 N N . GLU A 1 317 ? -1.278 10.166 14.655 1.00 90.56 317 GLU A N 1
ATOM 2438 C CA . GLU A 1 317 ? -0.258 11.005 15.294 1.00 90.56 317 GLU A CA 1
ATOM 2439 C C . GLU A 1 317 ? -0.367 10.981 16.827 1.00 90.56 317 GLU A C 1
ATOM 2441 O O . GLU A 1 317 ? 0.543 11.440 17.517 1.00 90.56 317 GLU A O 1
ATOM 2446 N N . GLY A 1 318 ? -1.442 10.403 17.379 1.00 93.50 318 GLY A N 1
ATOM 2447 C CA . GLY A 1 318 ? -1.620 10.253 18.823 1.00 93.50 318 GLY A CA 1
ATOM 2448 C C . GLY A 1 318 ? -2.714 9.267 19.242 1.00 93.50 318 GLY A C 1
ATOM 2449 O O . GLY A 1 318 ? -3.378 8.636 18.421 1.00 93.50 318 GLY A O 1
ATOM 2450 N N . GLU A 1 319 ? -2.930 9.161 20.556 1.00 95.50 319 GLU A N 1
ATOM 2451 C CA . GLU A 1 319 ? -3.850 8.190 21.179 1.00 95.50 319 GLU A CA 1
ATOM 2452 C C . GLU A 1 319 ? -5.310 8.306 20.719 1.00 95.50 319 GLU A C 1
ATOM 2454 O O . GLU A 1 319 ? -6.028 7.305 20.635 1.00 95.50 319 GLU A O 1
ATOM 2459 N N . ALA A 1 320 ? -5.769 9.520 20.406 1.00 95.81 320 ALA A N 1
ATOM 2460 C CA . ALA A 1 320 ? -7.117 9.734 19.887 1.00 95.81 320 ALA A CA 1
ATOM 2461 C C . ALA A 1 320 ? -7.300 9.060 18.516 1.00 95.81 320 ALA A C 1
ATOM 2463 O O . ALA A 1 320 ? -8.314 8.395 18.286 1.00 95.81 320 ALA A O 1
ATOM 2464 N N . ASP A 1 321 ? -6.295 9.159 17.642 1.00 95.94 321 ASP A N 1
ATOM 2465 C CA . ASP A 1 321 ? -6.310 8.517 16.327 1.00 95.94 321 ASP A CA 1
ATOM 2466 C C . ASP A 1 321 ? -6.237 6.995 16.465 1.00 95.94 321 ASP A C 1
ATOM 2468 O O . ASP A 1 321 ? -6.998 6.282 15.813 1.00 95.94 321 ASP A O 1
ATOM 2472 N N . VAL A 1 322 ? -5.389 6.485 17.366 1.00 96.69 322 VAL A N 1
ATOM 2473 C CA . VAL A 1 322 ? -5.304 5.043 17.653 1.00 96.69 322 VAL A CA 1
ATOM 2474 C C . VAL A 1 322 ? -6.643 4.510 18.152 1.00 96.69 322 VAL A C 1
ATOM 2476 O O . VAL A 1 322 ? -7.137 3.493 17.664 1.00 96.69 322 VAL A O 1
ATOM 2479 N N . THR A 1 323 ? -7.283 5.220 19.082 1.00 96.81 323 THR A N 1
ATOM 2480 C CA . THR A 1 323 ? -8.615 4.858 19.581 1.00 96.81 323 THR A CA 1
ATOM 2481 C C . THR A 1 323 ? -9.629 4.810 18.442 1.00 96.81 323 THR A C 1
ATOM 2483 O O . THR A 1 323 ? -10.435 3.879 18.362 1.00 96.81 323 THR A O 1
ATOM 2486 N N . ARG A 1 324 ? -9.561 5.776 17.520 1.00 96.88 324 ARG A N 1
ATOM 2487 C CA . ARG A 1 324 ? -10.443 5.834 16.357 1.00 96.88 324 ARG A CA 1
ATOM 2488 C C . ARG A 1 324 ? -10.214 4.678 15.383 1.00 96.88 324 ARG A C 1
ATOM 2490 O O . ARG A 1 324 ? -11.193 4.094 14.911 1.00 96.88 324 ARG A O 1
ATOM 2497 N N . VAL A 1 325 ? -8.956 4.327 15.113 1.00 97.81 325 VAL A N 1
ATOM 2498 C CA . VAL A 1 325 ? -8.580 3.148 14.317 1.00 97.81 325 VAL A CA 1
ATOM 2499 C C . VAL A 1 325 ? -9.118 1.884 14.976 1.00 97.81 325 VAL A C 1
ATOM 2501 O O . VAL A 1 325 ? -9.815 1.111 14.324 1.00 97.81 325 VAL A O 1
ATOM 2504 N N . ARG A 1 326 ? -8.906 1.708 16.285 1.00 96.75 326 ARG A N 1
ATOM 2505 C CA . ARG A 1 326 ? -9.379 0.532 17.026 1.00 96.75 326 ARG A CA 1
ATOM 2506 C C . ARG A 1 326 ? -10.891 0.358 16.916 1.00 96.75 326 ARG A C 1
ATOM 2508 O O . ARG A 1 326 ? -11.356 -0.744 16.659 1.00 96.75 326 ARG A O 1
ATOM 2515 N N . GLN A 1 327 ? -11.662 1.434 17.065 1.00 96.25 327 GLN A N 1
ATOM 2516 C CA . GLN A 1 327 ? -13.120 1.400 16.898 1.00 96.25 327 GLN A CA 1
ATOM 2517 C C . GLN A 1 327 ? -13.549 1.013 15.477 1.00 96.25 327 GLN A C 1
ATOM 2519 O O . GLN A 1 327 ? -14.579 0.368 15.300 1.00 96.25 327 GLN A O 1
ATOM 2524 N N . LEU A 1 328 ? -12.791 1.434 14.464 1.00 96.56 328 LEU A N 1
ATOM 2525 C CA . LEU A 1 328 ? -13.082 1.156 13.059 1.00 96.56 328 LEU A CA 1
ATOM 2526 C C . LEU A 1 328 ? -12.722 -0.281 12.662 1.00 96.56 328 LEU A C 1
ATOM 2528 O O . LEU A 1 328 ? -13.424 -0.883 11.857 1.00 96.56 328 LEU A O 1
ATOM 2532 N N . LEU A 1 329 ? -11.651 -0.820 13.250 1.00 96.81 329 LEU A N 1
ATOM 2533 C CA . LEU A 1 329 ? -11.133 -2.164 12.989 1.00 96.81 329 LEU A CA 1
ATOM 2534 C C . LEU A 1 329 ? -11.726 -3.249 13.903 1.00 96.81 329 LEU A C 1
ATOM 2536 O O . LEU A 1 329 ? -11.275 -4.396 13.890 1.00 96.81 329 LEU A O 1
ATOM 2540 N N . GLN A 1 330 ? -12.720 -2.902 14.720 1.00 94.75 330 GLN A N 1
ATOM 2541 C CA . GLN A 1 330 ? -13.480 -3.874 15.497 1.00 94.75 330 GLN A CA 1
ATOM 2542 C C . GLN A 1 330 ? -14.349 -4.721 14.572 1.00 94.75 330 GLN A C 1
ATOM 2544 O O . GLN A 1 330 ? -15.248 -4.210 13.906 1.00 94.75 330 GLN A O 1
ATOM 2549 N N . VAL A 1 331 ? -14.117 -6.029 14.604 1.00 88.94 331 VAL A N 1
ATOM 2550 C CA . VAL A 1 331 ? -15.008 -7.019 14.001 1.00 88.94 331 VAL A CA 1
ATOM 2551 C C . VAL A 1 331 ? -15.877 -7.655 15.078 1.00 88.94 331 VAL A C 1
ATOM 2553 O O . VAL A 1 331 ? -15.427 -7.867 16.214 1.00 88.94 331 VAL A O 1
ATOM 2556 N N . ALA A 1 332 ? -17.138 -7.917 14.732 1.00 79.31 332 ALA A N 1
ATOM 2557 C CA . ALA A 1 332 ? -18.010 -8.722 15.572 1.00 79.31 332 ALA A CA 1
ATOM 2558 C C . ALA A 1 332 ? -17.402 -10.125 15.683 1.00 79.31 332 ALA A C 1
ATOM 2560 O O . ALA A 1 332 ? -16.959 -10.686 14.684 1.00 79.31 332 ALA A O 1
ATOM 2561 N N . SER A 1 333 ? -17.340 -10.667 16.897 1.00 63.66 333 SER A N 1
ATOM 2562 C CA . SER A 1 333 ? -17.023 -12.082 17.078 1.00 63.66 333 SER A CA 1
ATOM 2563 C C . SER A 1 333 ? -18.200 -12.880 16.521 1.00 63.66 333 SER A C 1
ATOM 2565 O O . SER A 1 333 ? -19.293 -12.790 17.080 1.00 63.66 333 SER A O 1
ATOM 2567 N N . THR A 1 334 ? -17.994 -13.552 15.390 1.00 52.53 334 THR A N 1
ATOM 2568 C CA . THR A 1 334 ? -18.939 -14.523 14.818 1.00 52.53 334 THR A CA 1
ATOM 2569 C C . THR A 1 334 ? -19.054 -15.761 15.681 1.00 52.53 334 THR A C 1
ATOM 2571 O O . THR A 1 334 ? -17.992 -16.197 16.189 1.00 52.53 334 THR A O 1
#